Protein AF-A0AAD5U360-F1 (afdb_monomer)

pLDDT: mean 70.01, std 18.98, range [31.77, 95.12]

Sequence (207 aa):
MTETIVKKTKFEWNRSYSSFTEDQAVARIKKDFADIFNSLVQIEELVDFSSVTHKTVNIKDTLYEDLCICIEVEDFPGAATKSSKEVNVNDMVFLILVKIKRENDRAKESGGFEEFVIVDTISEIPEEPILVVDSQNVYDISNKPSYGILSTGVSWSFIKYSDNDIVVSEEVTAIFPRMSQQKKRWFDQNSKVIDIIYKIILDNQNK

Solvent-accessible surface area (backbone atoms only — not comparable to full-atom values): 12524 Å² total; per-residue (Å²): 136,84,83,79,80,78,80,78,78,83,81,76,88,80,74,69,67,66,78,53,53,70,69,57,49,31,68,71,69,72,49,58,66,67,60,42,72,72,54,53,37,61,61,74,75,79,47,82,65,89,79,69,56,79,73,55,55,63,53,50,55,55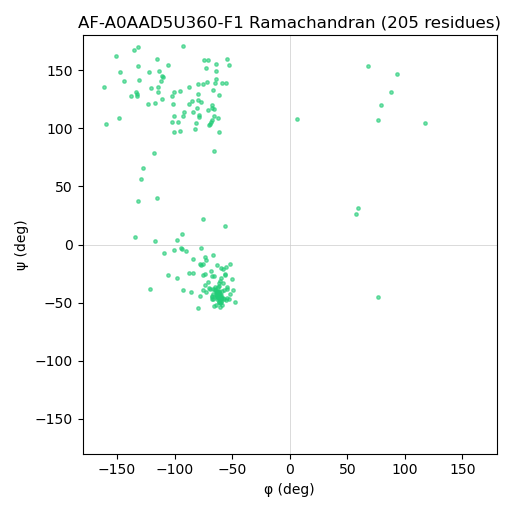,49,51,53,53,51,40,51,47,38,72,73,69,47,48,53,93,76,42,55,79,81,52,21,57,56,45,23,50,52,51,52,47,52,54,52,52,50,56,47,52,56,52,50,71,72,48,87,78,84,82,88,83,77,76,47,78,64,42,56,57,68,92,79,92,73,61,30,32,40,31,47,55,53,95,41,88,87,59,80,53,103,56,75,39,47,31,35,41,30,58,52,35,42,36,26,44,34,41,39,46,99,86,49,70,46,33,28,50,75,40,53,59,53,59,90,70,43,79,83,34,57,68,56,39,60,76,69,20,46,55,61,56,56,50,55,52,46,55,53,51,65,63,65,83,106

Radius of gyration: 18.04 Å; Cα contacts (8 Å, |Δi|>4): 238; chains: 1; bounding box: 36×48×56 Å

Mean predicted aligned error: 10.82 Å

Foldseek 3Di:
DDDDPDPDDDDDPPDFCQPPDQVRVCVVQVDHPVVQVVQADAPCVVFPLPPQDPLLVVLLVVLLVVVVVLCVPLNDLVPDDQVSNVVSLQVNVCSLLVSLVVSVVVVDDDDDDQDFDDWGWHDDDGQTWTKGWGDPDPPCLDQDWTKIWTDSSQWIKIWIDGPNDIYIHDIAGQDDPPSVVVSVCNVVGRSVVSSSSNRSVVSVVVD

Nearest PDB structures (foldseek):
  1uuz-assembly2_B  TM=4.150E-01  e=5.567E+00  Pseudomonas aeruginosa

Structure (mmCIF, N/CA/C/O backbone):
data_AF-A0AAD5U360-F1
#
_entry.id   AF-A0AAD5U360-F1
#
loop_
_atom_site.group_PDB
_atom_site.id
_atom_site.type_symbol
_atom_site.label_atom_id
_atom_site.label_alt_id
_atom_site.label_comp_id
_atom_site.label_asym_id
_atom_site.label_entity_id
_atom_site.label_seq_id
_atom_site.pdbx_PDB_ins_code
_atom_site.Cartn_x
_atom_site.Cartn_y
_atom_site.Cartn_z
_atom_site.occupancy
_atom_site.B_iso_or_equiv
_atom_site.auth_seq_id
_atom_site.auth_comp_id
_atom_site.auth_asym_id
_atom_site.auth_atom_id
_atom_site.pdbx_PDB_model_num
ATOM 1 N N . MET A 1 1 ? 15.774 25.538 39.056 1.00 41.25 1 MET A N 1
ATOM 2 C CA . MET A 1 1 ? 15.472 25.091 37.682 1.00 41.25 1 MET A CA 1
ATOM 3 C C . MET A 1 1 ? 15.768 23.608 37.641 1.00 41.25 1 MET A C 1
ATOM 5 O O . MET A 1 1 ? 16.907 23.236 37.882 1.00 41.25 1 MET A O 1
ATOM 9 N N . THR A 1 2 ? 14.747 22.772 37.498 1.00 36.97 2 THR A N 1
ATOM 10 C CA . THR A 1 2 ? 14.877 21.310 37.524 1.00 36.97 2 THR A CA 1
ATOM 11 C C . THR A 1 2 ? 14.937 20.827 36.079 1.00 36.97 2 THR A C 1
ATOM 13 O O . THR A 1 2 ? 13.934 20.876 35.371 1.00 36.97 2 THR A O 1
ATOM 16 N N . GLU A 1 3 ? 16.123 20.433 35.615 1.00 33.66 3 GLU A N 1
ATOM 17 C CA . GLU A 1 3 ? 16.294 19.830 34.292 1.00 33.66 3 GLU A CA 1
ATOM 18 C C . GLU A 1 3 ? 15.612 18.462 34.267 1.00 33.66 3 GLU A C 1
ATOM 20 O O . GLU A 1 3 ? 15.956 17.550 35.019 1.00 33.66 3 GLU A O 1
ATOM 25 N N . THR A 1 4 ? 14.608 18.329 33.405 1.00 34.66 4 THR A N 1
ATOM 26 C CA . THR A 1 4 ? 13.945 17.049 33.169 1.00 34.66 4 THR A CA 1
ATOM 27 C C . THR A 1 4 ? 14.810 16.262 32.193 1.00 34.66 4 THR A C 1
ATOM 29 O O . THR A 1 4 ? 14.854 16.568 31.003 1.00 34.66 4 THR A O 1
ATOM 32 N N . ILE A 1 5 ? 15.538 15.267 32.701 1.00 35.31 5 ILE A N 1
ATOM 33 C CA . ILE A 1 5 ? 16.329 14.350 31.876 1.00 35.31 5 ILE A CA 1
ATOM 34 C C . ILE A 1 5 ? 15.351 13.456 31.110 1.00 35.31 5 ILE A C 1
ATOM 36 O O . ILE A 1 5 ? 14.790 12.506 31.658 1.00 35.31 5 ILE A O 1
ATOM 40 N N . VAL A 1 6 ? 15.151 13.758 29.829 1.00 36.50 6 VAL A N 1
ATOM 41 C CA . VAL A 1 6 ? 14.451 12.867 28.903 1.00 36.50 6 VAL A CA 1
ATOM 42 C C . VAL A 1 6 ? 15.349 11.650 28.676 1.00 36.50 6 VAL A C 1
ATOM 44 O O . VAL A 1 6 ? 16.359 11.725 27.974 1.00 36.50 6 VAL A O 1
ATOM 47 N N . LYS A 1 7 ? 15.012 10.521 29.308 1.00 36.84 7 LYS A N 1
ATOM 48 C CA . LYS A 1 7 ? 15.653 9.231 29.027 1.00 36.84 7 LYS A CA 1
ATOM 49 C C . LYS A 1 7 ? 15.379 8.868 27.568 1.00 36.84 7 LYS A C 1
ATOM 51 O O . LYS A 1 7 ? 14.257 8.525 27.220 1.00 36.84 7 LYS A O 1
ATOM 56 N N . LYS A 1 8 ? 16.410 8.925 26.722 1.00 33.69 8 LYS A N 1
ATOM 57 C CA . LYS A 1 8 ? 16.376 8.304 25.394 1.00 33.69 8 LYS A CA 1
ATOM 58 C C . LYS A 1 8 ? 16.359 6.790 25.582 1.00 33.69 8 LYS A C 1
ATOM 60 O O . LYS A 1 8 ? 17.375 6.205 25.954 1.00 33.69 8 LYS A O 1
ATOM 65 N N . THR A 1 9 ? 15.208 6.166 25.367 1.00 32.88 9 THR A N 1
ATOM 66 C CA . THR A 1 9 ? 15.097 4.709 25.294 1.00 32.88 9 THR A CA 1
ATOM 67 C C . THR A 1 9 ? 15.865 4.255 24.056 1.00 32.88 9 THR A C 1
ATOM 69 O O . THR A 1 9 ? 15.563 4.670 22.942 1.00 32.88 9 THR A O 1
ATOM 72 N N . LYS A 1 10 ? 16.925 3.471 24.250 1.00 31.77 10 LYS A N 1
ATOM 73 C CA . LYS A 1 10 ? 17.709 2.906 23.152 1.00 31.77 10 LYS A CA 1
ATOM 74 C C . LYS A 1 10 ? 16.960 1.659 22.678 1.00 31.77 10 LYS A C 1
ATOM 76 O O . LYS A 1 10 ? 17.013 0.638 23.353 1.00 31.77 10 LYS A O 1
ATOM 81 N N . PHE A 1 11 ? 16.196 1.781 21.596 1.00 37.03 11 PHE A N 1
ATOM 82 C CA . PHE A 1 11 ? 15.474 0.654 21.008 1.00 37.03 11 PHE A CA 1
ATOM 83 C C . PHE A 1 11 ? 16.466 -0.211 20.221 1.00 37.03 11 PHE A C 1
ATOM 85 O O . PHE A 1 11 ? 17.185 0.288 19.353 1.00 37.03 11 PHE A O 1
ATOM 92 N N . GLU A 1 12 ? 16.557 -1.494 20.563 1.00 33.25 12 GLU A N 1
ATOM 93 C CA . GLU A 1 12 ? 17.332 -2.472 19.801 1.00 33.25 12 GLU A CA 1
ATOM 94 C C . GLU A 1 12 ? 16.404 -3.136 18.781 1.00 33.25 12 GLU A C 1
ATOM 96 O O . GLU A 1 12 ? 15.497 -3.886 19.145 1.00 33.25 12 GLU A O 1
ATOM 101 N N . TRP A 1 13 ? 16.627 -2.834 17.500 1.00 34.50 13 TRP A N 1
ATOM 102 C CA . TRP A 1 13 ? 15.942 -3.445 16.363 1.00 34.50 13 TRP A CA 1
ATOM 103 C C . TRP A 1 13 ? 16.236 -4.948 16.335 1.00 34.50 13 TRP A C 1
ATOM 105 O O . TRP A 1 13 ? 17.289 -5.382 15.869 1.00 34.50 13 TRP A O 1
ATOM 115 N N . ASN A 1 14 ? 15.333 -5.761 16.879 1.00 39.06 14 ASN A N 1
ATOM 116 C CA . ASN A 1 14 ? 15.525 -7.203 16.930 1.00 39.06 14 ASN A CA 1
ATOM 117 C C . ASN A 1 14 ? 14.834 -7.891 15.746 1.00 39.06 14 ASN A C 1
ATOM 119 O O . ASN A 1 14 ? 13.661 -8.238 15.816 1.00 39.06 14 ASN A O 1
ATOM 123 N N . ARG A 1 15 ? 15.668 -8.158 14.731 1.00 45.78 15 ARG A N 1
ATOM 124 C CA . ARG A 1 15 ? 15.556 -9.171 13.666 1.00 45.78 15 ARG A CA 1
ATOM 125 C C . ARG A 1 15 ? 14.591 -8.879 12.514 1.00 45.78 15 ARG A C 1
ATOM 127 O O . ARG A 1 15 ? 13.381 -9.018 12.624 1.00 45.78 15 ARG A O 1
ATOM 134 N N . SER A 1 16 ? 15.223 -8.579 11.384 1.00 49.28 16 SER A N 1
ATOM 135 C CA . SER A 1 16 ? 14.691 -8.663 10.027 1.00 49.28 16 SER A CA 1
ATOM 136 C C . SER A 1 16 ? 14.166 -10.078 9.712 1.00 49.28 16 SER A C 1
ATOM 138 O O . SER A 1 16 ? 14.794 -11.081 10.084 1.00 49.28 16 SER A O 1
ATOM 140 N N . TYR A 1 17 ? 13.019 -10.156 9.026 1.00 49.88 17 TYR A N 1
ATOM 141 C CA . TYR A 1 17 ? 12.421 -11.414 8.556 1.00 49.88 17 TYR A CA 1
ATOM 142 C C . TYR A 1 17 ? 13.178 -12.009 7.367 1.00 49.88 17 TYR A C 1
ATOM 144 O O . TYR A 1 17 ? 12.985 -13.185 7.079 1.00 49.88 17 TYR A O 1
ATOM 152 N N . SER A 1 18 ? 14.106 -11.269 6.753 1.00 52.41 18 SER A N 1
ATOM 153 C CA . SER A 1 18 ? 15.010 -11.799 5.717 1.00 52.41 18 SER A CA 1
ATOM 154 C C . SER A 1 18 ? 15.820 -13.024 6.170 1.00 52.41 18 SER A C 1
ATOM 156 O O . SER A 1 18 ? 16.317 -13.785 5.348 1.00 52.41 18 SER A O 1
ATOM 158 N N . SER A 1 19 ? 15.948 -13.231 7.486 1.00 60.25 19 SER A N 1
ATOM 159 C CA . SER A 1 19 ? 16.649 -14.375 8.080 1.00 60.25 19 SER A CA 1
ATOM 160 C C . SER A 1 19 ? 15.750 -15.560 8.450 1.00 60.25 19 SER A C 1
ATOM 162 O O . SER A 1 19 ? 16.258 -16.571 8.939 1.00 60.25 19 SER A O 1
ATOM 164 N N . PHE A 1 20 ? 14.431 -15.439 8.272 1.00 60.22 20 PHE A N 1
ATOM 165 C CA . PHE A 1 20 ? 13.475 -16.490 8.609 1.00 60.22 20 PHE A CA 1
ATOM 166 C C . PHE A 1 20 ? 13.299 -17.437 7.426 1.00 60.22 20 PHE A C 1
ATOM 168 O O . PHE A 1 20 ? 13.108 -17.001 6.294 1.00 60.22 20 PHE A O 1
ATOM 175 N N . THR A 1 21 ? 13.291 -18.741 7.696 1.00 74.62 21 THR A N 1
ATOM 176 C CA . THR A 1 21 ? 12.773 -19.708 6.724 1.00 74.62 21 THR A CA 1
ATOM 177 C C . THR A 1 21 ? 11.252 -19.590 6.629 1.00 74.62 21 THR A C 1
ATOM 179 O O . THR A 1 21 ? 10.595 -19.124 7.565 1.00 74.62 21 THR A O 1
ATOM 182 N N . GLU A 1 22 ? 10.673 -20.065 5.527 1.00 68.25 22 GLU A N 1
ATOM 183 C CA . GLU A 1 22 ? 9.217 -20.121 5.355 1.00 68.25 22 GLU A CA 1
ATOM 184 C C . GLU A 1 22 ? 8.536 -20.841 6.531 1.00 68.25 22 GLU A C 1
ATOM 186 O O . GLU A 1 22 ? 7.636 -20.281 7.152 1.00 68.25 22 GLU A O 1
ATOM 191 N N . ASP A 1 23 ? 9.054 -22.003 6.943 1.00 75.12 23 ASP A N 1
ATOM 192 C CA . ASP A 1 23 ? 8.555 -22.752 8.105 1.00 75.12 23 ASP A CA 1
ATOM 193 C C . ASP A 1 23 ? 8.570 -21.931 9.404 1.00 75.12 23 ASP A C 1
ATOM 195 O O . ASP A 1 23 ? 7.650 -22.018 10.219 1.00 75.12 23 ASP A O 1
ATOM 199 N N . GLN A 1 24 ? 9.611 -21.120 9.623 1.00 75.81 24 GLN A N 1
ATOM 200 C CA . GLN A 1 24 ? 9.705 -20.257 10.803 1.00 75.81 24 GLN A CA 1
ATOM 201 C C . GLN A 1 24 ? 8.676 -19.127 10.753 1.00 75.81 24 GLN A C 1
ATOM 203 O O . GLN A 1 24 ? 8.104 -18.769 11.789 1.00 75.81 24 GLN A O 1
ATOM 208 N N . ALA A 1 25 ? 8.430 -18.571 9.567 1.00 68.69 25 ALA A N 1
ATOM 209 C CA . ALA A 1 25 ? 7.409 -17.557 9.364 1.00 68.69 25 ALA A CA 1
ATOM 210 C C . ALA A 1 25 ? 6.001 -18.147 9.552 1.00 68.69 25 ALA A C 1
ATOM 212 O O . ALA A 1 25 ? 5.230 -17.601 10.342 1.00 68.69 25 ALA A O 1
ATOM 213 N N . VAL A 1 26 ? 5.702 -19.305 8.952 1.00 70.19 26 VAL A N 1
ATOM 214 C CA . VAL A 1 26 ? 4.430 -20.035 9.108 1.00 70.19 26 VAL A CA 1
ATOM 215 C C . VAL A 1 26 ? 4.192 -20.423 10.565 1.00 70.19 26 VAL A C 1
ATOM 217 O O . VAL A 1 26 ? 3.110 -20.179 11.094 1.00 70.19 26 VAL A O 1
ATOM 220 N N . ALA A 1 27 ? 5.197 -20.953 11.268 1.00 76.19 27 ALA A N 1
ATOM 221 C CA . ALA A 1 27 ? 5.066 -21.311 12.682 1.00 76.19 27 ALA A CA 1
ATOM 222 C C . ALA A 1 27 ? 4.739 -20.099 13.570 1.00 76.19 27 ALA A C 1
ATOM 224 O O . ALA A 1 27 ? 4.031 -20.226 14.572 1.00 76.19 27 ALA A O 1
ATOM 225 N N . ARG A 1 28 ? 5.243 -18.915 13.207 1.00 70.31 28 ARG A N 1
ATOM 226 C CA . ARG A 1 28 ? 4.982 -17.662 13.923 1.00 70.31 28 ARG A CA 1
ATOM 227 C C . ARG A 1 28 ? 3.607 -17.084 13.595 1.00 70.31 28 ARG A C 1
ATOM 229 O O . ARG A 1 28 ? 2.908 -16.651 14.507 1.00 70.31 28 ARG A O 1
ATOM 236 N N . ILE A 1 29 ? 3.242 -17.084 12.317 1.00 71.69 29 ILE A N 1
ATOM 237 C CA . ILE A 1 29 ? 1.975 -16.570 11.781 1.00 71.69 29 ILE A CA 1
ATOM 238 C C . ILE A 1 29 ? 0.801 -17.510 12.108 1.00 71.69 29 ILE A C 1
ATOM 240 O O . ILE A 1 29 ? -0.334 -17.060 12.235 1.00 71.69 29 ILE A O 1
ATOM 244 N N . LYS A 1 30 ? 1.078 -18.804 12.316 1.00 80.94 30 LYS A N 1
ATOM 245 C CA . LYS A 1 30 ? 0.101 -19.882 12.550 1.00 80.94 30 LYS A CA 1
ATOM 246 C C . LYS A 1 30 ? -0.922 -20.037 11.419 1.00 80.94 30 LYS A C 1
ATOM 248 O O . LYS A 1 30 ? -2.030 -20.514 11.654 1.00 80.94 30 LYS A O 1
ATOM 253 N N . LYS A 1 31 ? -0.552 -19.640 10.203 1.00 78.19 31 LYS A N 1
ATOM 254 C CA . LYS A 1 31 ? -1.370 -19.744 8.994 1.00 78.19 31 LYS A CA 1
ATOM 255 C C . LYS A 1 31 ? -0.457 -20.057 7.815 1.00 78.19 31 LYS A C 1
ATOM 257 O O . LYS A 1 31 ? 0.665 -19.554 7.760 1.00 78.19 31 LYS A O 1
ATOM 262 N N . ASP A 1 32 ? -0.932 -20.916 6.927 1.00 83.44 32 ASP A N 1
ATOM 263 C CA . ASP A 1 32 ? -0.219 -21.273 5.708 1.00 83.44 32 ASP A CA 1
ATOM 264 C C . ASP A 1 32 ? -0.248 -20.099 4.715 1.00 83.44 32 ASP A C 1
ATOM 266 O O . ASP A 1 32 ? -1.261 -19.400 4.599 1.00 83.44 32 ASP A O 1
ATOM 270 N N . PHE A 1 33 ? 0.860 -19.847 4.015 1.00 77.69 33 PHE A N 1
ATOM 271 C CA . PHE A 1 33 ? 0.921 -18.746 3.052 1.00 77.69 33 PHE A CA 1
ATOM 272 C C . PHE A 1 33 ? 0.001 -18.977 1.854 1.00 77.69 33 PHE A C 1
ATOM 274 O O . PHE A 1 33 ? -0.641 -18.028 1.404 1.00 77.69 33 PHE A O 1
ATOM 281 N N . ALA A 1 34 ? -0.121 -20.212 1.362 1.00 80.75 34 ALA A N 1
ATOM 282 C CA . ALA A 1 34 ? -1.041 -20.518 0.276 1.00 80.75 34 ALA A CA 1
ATOM 283 C C . ALA A 1 34 ? -2.484 -20.246 0.707 1.00 80.75 34 ALA A C 1
ATOM 285 O O . ALA A 1 34 ? -3.235 -19.649 -0.058 1.00 80.75 34 ALA A O 1
ATOM 286 N N . ASP A 1 35 ? -2.859 -20.591 1.940 1.00 84.19 35 ASP A N 1
ATOM 287 C CA . ASP A 1 35 ? -4.188 -20.261 2.465 1.00 84.19 35 ASP A CA 1
ATOM 288 C C . ASP A 1 35 ? -4.424 -18.745 2.503 1.00 84.19 35 ASP A C 1
ATOM 290 O O . ASP A 1 35 ? -5.489 -18.289 2.095 1.00 84.19 35 ASP A O 1
ATOM 294 N N . ILE A 1 36 ? -3.428 -17.955 2.927 1.00 82.75 36 ILE A N 1
ATOM 295 C CA . ILE A 1 36 ? -3.506 -16.483 2.941 1.00 82.75 36 ILE A CA 1
ATOM 296 C C . ILE A 1 36 ? -3.729 -15.924 1.528 1.00 82.75 36 ILE A C 1
ATOM 298 O O . ILE A 1 36 ? -4.630 -15.109 1.325 1.00 82.75 36 ILE A O 1
ATOM 302 N N . PHE A 1 37 ? -2.925 -16.354 0.553 1.00 80.88 37 PHE A N 1
ATOM 303 C CA . PHE A 1 37 ? -2.986 -15.840 -0.820 1.00 80.88 37 PHE A CA 1
ATOM 304 C C . PHE A 1 37 ? -4.140 -16.424 -1.647 1.00 80.88 37 PHE A C 1
ATOM 306 O O . PHE A 1 37 ? -4.515 -15.844 -2.661 1.00 80.88 37 PHE A O 1
ATOM 313 N N . ASN A 1 38 ? -4.746 -17.531 -1.217 1.00 86.94 38 ASN A N 1
ATOM 314 C CA . ASN A 1 38 ? -5.973 -18.062 -1.817 1.00 86.94 38 ASN A CA 1
ATOM 315 C C . ASN A 1 38 ? -7.242 -17.402 -1.253 1.00 86.94 38 ASN A C 1
ATOM 317 O O . ASN A 1 38 ? -8.320 -17.578 -1.822 1.00 86.94 38 ASN A O 1
ATOM 321 N N . SER A 1 39 ? -7.134 -16.646 -0.156 1.00 89.25 39 SER A N 1
ATOM 322 C CA . SER A 1 39 ? -8.251 -15.962 0.505 1.00 89.25 39 SER A CA 1
ATOM 323 C C . SER A 1 39 ? -8.121 -14.436 0.451 1.00 89.25 39 SER A C 1
ATOM 325 O O . SER A 1 39 ? -8.384 -13.761 1.449 1.00 89.25 39 SER A O 1
ATOM 327 N N . LEU A 1 40 ? -7.670 -13.889 -0.683 1.00 91.56 40 LEU A N 1
ATOM 328 C CA . LEU A 1 40 ? -7.588 -12.438 -0.864 1.00 91.56 40 LEU A CA 1
ATOM 329 C C . LEU A 1 40 ? -8.982 -11.808 -0.820 1.00 91.56 40 LEU A C 1
ATOM 331 O O . LEU A 1 40 ? -9.946 -12.376 -1.333 1.00 91.56 40 LEU A O 1
ATOM 335 N N . VAL A 1 41 ? -9.070 -10.625 -0.219 1.00 93.38 41 VAL A N 1
ATOM 336 C CA . VAL A 1 41 ? -10.317 -9.854 -0.112 1.00 93.38 41 VAL A CA 1
ATOM 337 C C . VAL A 1 41 ? -10.228 -8.545 -0.882 1.00 93.38 41 VAL A C 1
ATOM 339 O O . VAL A 1 41 ? -9.136 -8.017 -1.113 1.00 93.38 41 VAL A O 1
ATOM 342 N N . GLN A 1 42 ? -11.372 -7.957 -1.228 1.00 91.81 42 GLN A N 1
ATOM 343 C CA . GLN A 1 42 ? -11.368 -6.588 -1.736 1.00 91.81 42 GLN A CA 1
ATOM 344 C C . GLN A 1 42 ? -10.885 -5.625 -0.656 1.00 91.81 42 GLN A C 1
ATOM 346 O O . GLN A 1 42 ? -11.089 -5.830 0.542 1.00 91.81 42 GLN A O 1
ATOM 351 N N . ILE A 1 43 ? -10.236 -4.543 -1.068 1.00 87.19 43 ILE A N 1
ATOM 352 C CA . ILE A 1 43 ? -9.595 -3.650 -0.106 1.00 87.19 43 ILE A CA 1
ATOM 353 C C . ILE A 1 43 ? -10.592 -2.908 0.790 1.00 87.19 43 ILE A C 1
ATOM 355 O O . ILE A 1 43 ? -10.296 -2.590 1.940 1.00 87.19 43 ILE A O 1
ATOM 359 N N . GLU A 1 44 ? -11.801 -2.699 0.282 1.00 86.19 44 GLU A N 1
ATOM 360 C CA . GLU A 1 44 ? -12.955 -2.177 1.003 1.00 86.19 44 GLU A CA 1
ATOM 361 C C . GLU A 1 44 ? -13.423 -3.089 2.150 1.00 86.19 44 GLU A C 1
ATOM 363 O O . GLU A 1 44 ? -14.105 -2.619 3.057 1.00 86.19 44 GLU A O 1
ATOM 368 N N . GLU A 1 45 ? -13.024 -4.364 2.168 1.00 88.12 45 GLU A N 1
ATOM 369 C CA . GLU A 1 45 ? -13.309 -5.289 3.272 1.00 88.12 45 GLU A CA 1
ATOM 370 C C . GLU A 1 45 ? -12.290 -5.171 4.417 1.00 88.12 45 GLU A C 1
ATOM 372 O O . GLU A 1 45 ? -12.603 -5.474 5.571 1.00 88.12 45 GLU A O 1
ATOM 377 N N . LEU A 1 46 ? -11.069 -4.699 4.135 1.00 84.75 46 LEU A N 1
ATOM 378 C CA . LEU A 1 46 ? -10.042 -4.509 5.164 1.00 84.75 46 LEU A CA 1
ATOM 379 C C . LEU A 1 46 ? -10.305 -3.276 6.029 1.00 84.75 46 LEU A C 1
ATOM 381 O O . LEU A 1 46 ? -10.046 -3.298 7.243 1.00 84.75 46 LEU A O 1
ATOM 385 N N . VAL A 1 47 ? -10.773 -2.205 5.387 1.00 80.94 47 VAL A N 1
ATOM 386 C CA . VAL A 1 47 ? -10.784 -0.850 5.931 1.00 80.94 47 VAL A CA 1
ATOM 387 C C . VAL A 1 47 ? -12.103 -0.148 5.607 1.00 80.94 47 VAL A C 1
ATOM 389 O O . VAL A 1 47 ? -12.499 -0.043 4.451 1.00 80.94 47 VAL A O 1
ATOM 392 N N . ASP A 1 48 ? -12.754 0.402 6.635 1.00 82.69 48 ASP A N 1
ATOM 393 C CA . ASP A 1 48 ? -13.948 1.232 6.455 1.00 82.69 48 ASP A CA 1
ATOM 394 C C . ASP A 1 48 ? -13.570 2.657 6.021 1.00 82.69 48 ASP A C 1
ATOM 396 O O . ASP A 1 48 ? -13.058 3.460 6.803 1.00 82.69 48 ASP A O 1
ATOM 400 N N . PHE A 1 49 ? -13.859 3.003 4.770 1.00 79.81 49 PHE A N 1
ATOM 401 C CA . PHE A 1 49 ? -13.553 4.319 4.209 1.00 79.81 49 PHE A CA 1
ATOM 402 C C . PHE A 1 49 ? -14.507 5.441 4.640 1.00 79.81 49 PHE A C 1
ATOM 404 O O . PHE A 1 49 ? -14.271 6.595 4.279 1.00 79.81 49 PHE A O 1
ATOM 411 N N . SER A 1 50 ? -15.555 5.154 5.422 1.00 77.50 50 SER A N 1
ATOM 412 C CA . SER A 1 50 ? -16.573 6.141 5.818 1.00 77.50 50 SER A CA 1
ATOM 413 C C . SER A 1 50 ? -16.003 7.384 6.518 1.00 77.50 50 SER A C 1
ATOM 415 O O . SER A 1 50 ? -16.588 8.464 6.437 1.00 77.50 50 SER A O 1
ATOM 417 N N . SER A 1 51 ? -14.838 7.260 7.163 1.00 70.69 51 SER A N 1
ATOM 418 C CA . SER A 1 51 ? -14.169 8.349 7.884 1.00 70.69 51 SER A CA 1
ATOM 419 C C . SER A 1 51 ? -13.059 9.057 7.094 1.00 70.69 51 SER A C 1
ATOM 421 O O . SER A 1 51 ? -12.367 9.910 7.656 1.00 70.69 51 SER A O 1
ATOM 423 N N . VAL A 1 52 ? -12.831 8.712 5.823 1.00 73.81 52 VAL A N 1
ATOM 424 C CA . VAL A 1 52 ? -11.822 9.381 4.988 1.00 73.81 52 VAL A CA 1
ATOM 425 C C . VAL A 1 52 ? -12.383 10.717 4.493 1.00 73.81 52 VAL A C 1
ATOM 427 O O . VAL A 1 52 ? -13.340 10.777 3.730 1.00 73.81 52 VAL A O 1
ATOM 430 N N . THR A 1 53 ? -11.810 11.816 4.988 1.00 67.06 53 THR A N 1
ATOM 431 C CA . THR A 1 53 ? -12.307 13.186 4.757 1.00 67.06 53 THR A CA 1
ATOM 432 C C . THR A 1 53 ? -11.646 13.866 3.552 1.00 67.06 53 THR A C 1
ATOM 434 O O . THR A 1 53 ? -10.619 13.413 3.055 1.00 67.06 53 THR A O 1
ATOM 437 N N . HIS A 1 54 ? -12.158 15.038 3.148 1.00 62.75 54 HIS A N 1
ATOM 438 C CA . HIS A 1 54 ? -11.580 15.901 2.102 1.00 62.75 54 HIS A CA 1
ATOM 439 C C . HIS A 1 54 ? -10.088 16.248 2.278 1.00 62.75 54 HIS A C 1
ATOM 441 O O . HIS A 1 54 ? -9.454 16.675 1.314 1.00 62.75 54 HIS A O 1
ATOM 447 N N . LYS A 1 55 ? -9.505 16.060 3.472 1.00 65.38 55 LYS A N 1
ATOM 448 C CA . LYS A 1 55 ? -8.068 16.270 3.701 1.00 65.38 55 LYS A CA 1
ATOM 449 C C . LYS A 1 55 ? -7.191 15.377 2.816 1.00 65.38 55 LYS A C 1
ATOM 451 O O . LYS A 1 55 ? -6.104 15.811 2.450 1.00 65.38 55 LYS A O 1
ATOM 456 N N . THR A 1 56 ? -7.654 14.192 2.406 1.00 68.31 56 THR A N 1
ATOM 457 C CA . THR A 1 56 ? -6.870 13.320 1.513 1.00 68.31 56 THR A CA 1
ATOM 458 C C . THR A 1 56 ? -6.714 13.882 0.103 1.00 68.31 56 THR A C 1
ATOM 460 O O . THR A 1 56 ? -5.735 13.557 -0.562 1.00 68.31 56 THR A O 1
ATOM 463 N N . VAL A 1 57 ? -7.604 14.773 -0.348 1.00 73.88 57 VAL A N 1
ATOM 464 C CA . VAL A 1 57 ? -7.558 15.334 -1.710 1.00 73.88 57 VAL A CA 1
ATOM 465 C C . VAL A 1 57 ? -6.279 16.146 -1.933 1.00 73.88 57 VAL A C 1
ATOM 467 O O . VAL A 1 57 ? -5.571 15.905 -2.907 1.00 73.88 57 VAL A O 1
ATOM 470 N N . ASN A 1 58 ? -5.921 17.027 -0.993 1.00 80.94 58 ASN A N 1
ATOM 471 C CA . ASN A 1 58 ? -4.709 17.847 -1.111 1.00 80.94 58 ASN A CA 1
ATOM 472 C C . ASN A 1 58 ? -3.434 16.991 -1.083 1.00 80.94 58 ASN A C 1
ATOM 474 O O . ASN A 1 58 ? -2.500 17.240 -1.842 1.00 80.94 58 ASN A O 1
ATOM 478 N N . ILE A 1 59 ? -3.412 15.955 -0.237 1.00 84.81 59 ILE A N 1
ATOM 479 C CA . ILE A 1 59 ? -2.281 15.022 -0.137 1.00 84.81 59 ILE A CA 1
ATOM 480 C C . ILE A 1 59 ? -2.097 14.281 -1.461 1.00 84.81 59 ILE A C 1
ATOM 482 O O . ILE A 1 59 ? -0.975 14.158 -1.941 1.00 84.81 59 ILE A O 1
ATOM 486 N N . LYS A 1 60 ? -3.197 13.813 -2.062 1.00 90.44 60 LYS A N 1
ATOM 487 C CA . LYS A 1 60 ? -3.186 13.087 -3.335 1.00 90.44 60 LYS A CA 1
ATOM 488 C C . LYS A 1 60 ? -2.633 13.926 -4.478 1.00 90.44 60 LYS A C 1
ATOM 490 O O . LYS A 1 60 ? -1.875 13.394 -5.279 1.00 90.44 60 LYS A O 1
ATOM 495 N N . ASP A 1 61 ? -2.977 15.211 -4.552 1.00 90.25 61 ASP A N 1
ATOM 496 C CA . ASP A 1 61 ? -2.473 16.099 -5.605 1.00 90.25 61 ASP A CA 1
ATOM 497 C C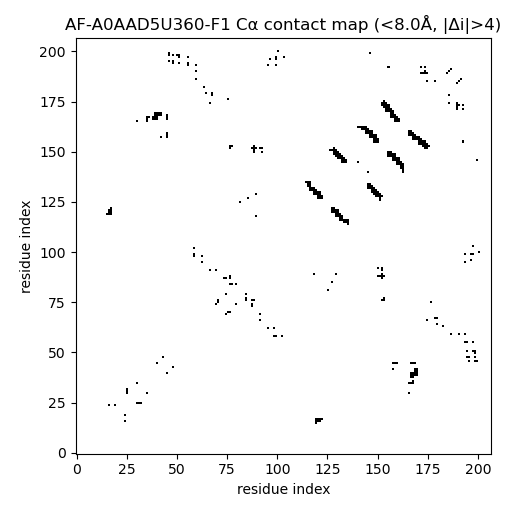 . ASP A 1 61 ? -0.962 16.284 -5.518 1.00 90.25 61 ASP A C 1
ATOM 499 O O . ASP A 1 61 ? -0.260 16.035 -6.497 1.00 90.25 61 ASP A O 1
ATOM 503 N N . THR A 1 62 ? -0.461 16.661 -4.340 1.00 89.38 62 THR A N 1
ATOM 504 C CA . THR A 1 62 ? 0.979 16.835 -4.129 1.00 89.38 62 THR A CA 1
ATOM 505 C C . THR A 1 62 ? 1.713 15.518 -4.357 1.00 89.38 62 THR A C 1
ATOM 507 O O . THR A 1 62 ? 2.640 15.464 -5.156 1.00 89.38 62 THR A O 1
ATOM 510 N N . LEU A 1 63 ? 1.238 14.430 -3.748 1.00 89.00 63 LEU A N 1
ATOM 511 C CA . LEU A 1 63 ? 1.878 13.126 -3.869 1.00 89.00 63 LEU A CA 1
ATOM 512 C C . LEU A 1 63 ? 1.897 12.605 -5.309 1.00 89.00 63 LEU A C 1
ATOM 514 O O . LEU A 1 63 ? 2.883 11.999 -5.714 1.00 89.00 63 LEU A O 1
ATOM 518 N N . TYR A 1 64 ? 0.846 12.850 -6.092 1.00 92.19 64 TYR A N 1
ATOM 519 C CA . TYR A 1 64 ? 0.842 12.523 -7.516 1.00 92.19 64 TYR A CA 1
ATOM 520 C C . TYR A 1 64 ? 1.992 13.220 -8.252 1.00 92.19 64 TYR A C 1
ATOM 522 O O . TYR A 1 64 ? 2.687 12.581 -9.042 1.00 92.19 64 TYR A O 1
ATOM 530 N N . GLU A 1 65 ? 2.202 14.513 -7.996 1.00 92.19 65 GLU A N 1
ATOM 531 C CA . GLU A 1 65 ? 3.280 15.289 -8.616 1.00 92.19 65 GLU A CA 1
ATOM 532 C C . GLU A 1 65 ? 4.652 14.756 -8.201 1.00 92.19 65 GLU A C 1
ATOM 534 O O . GLU A 1 65 ? 5.497 14.520 -9.063 1.00 92.19 65 GLU A O 1
ATOM 539 N N . ASP A 1 66 ? 4.853 14.474 -6.913 1.00 89.38 66 ASP A N 1
ATOM 540 C CA . ASP A 1 66 ? 6.121 13.923 -6.432 1.00 89.38 66 ASP A CA 1
ATOM 541 C C . ASP A 1 66 ? 6.405 12.532 -7.006 1.00 89.38 66 ASP A C 1
ATOM 543 O O . ASP A 1 66 ? 7.530 12.255 -7.410 1.00 89.38 66 ASP A O 1
ATOM 547 N N . LEU A 1 67 ? 5.392 11.663 -7.095 1.00 88.12 67 LEU A N 1
ATOM 548 C CA . LEU A 1 67 ? 5.548 10.340 -7.698 1.00 88.12 67 LEU A CA 1
ATOM 549 C C . LEU A 1 67 ? 5.876 10.437 -9.191 1.00 88.12 67 LEU A C 1
ATOM 551 O O . LEU A 1 67 ? 6.669 9.643 -9.689 1.00 88.12 67 LEU A O 1
ATOM 555 N N . CYS A 1 68 ? 5.300 11.406 -9.911 1.00 89.75 68 CYS A N 1
ATOM 556 C CA . CYS A 1 68 ? 5.674 11.653 -11.304 1.00 89.75 68 CYS A CA 1
ATOM 557 C C . CYS A 1 68 ? 7.146 12.065 -11.416 1.00 89.75 68 CYS A C 1
ATOM 559 O O . CYS A 1 68 ? 7.853 11.511 -12.252 1.00 89.75 68 CYS A O 1
ATOM 561 N N . ILE A 1 69 ? 7.611 12.970 -10.549 1.00 88.25 69 ILE A N 1
ATOM 562 C CA . ILE A 1 69 ? 9.015 13.402 -10.511 1.00 88.25 69 ILE A CA 1
ATOM 563 C C . ILE A 1 69 ? 9.936 12.220 -10.192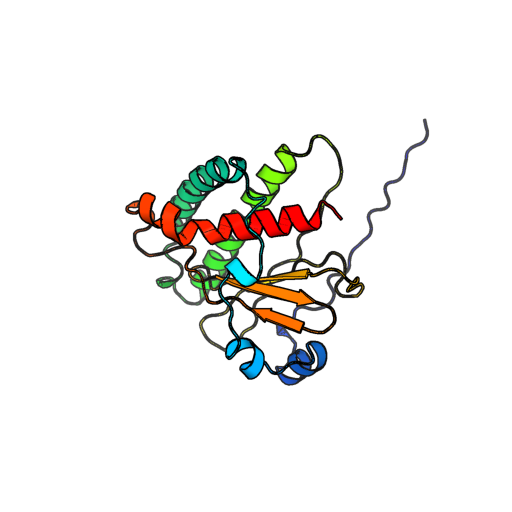 1.00 88.25 69 ILE A C 1
ATOM 565 O O . ILE A 1 69 ? 10.923 12.023 -10.894 1.00 88.25 69 ILE A O 1
ATOM 569 N N . CYS A 1 70 ? 9.610 11.402 -9.188 1.00 84.25 70 CYS A N 1
ATOM 570 C CA . CYS A 1 70 ? 10.405 10.219 -8.849 1.00 84.25 70 CYS A CA 1
ATOM 571 C C . CYS A 1 70 ? 10.491 9.240 -10.021 1.00 84.25 70 CYS A C 1
ATOM 573 O O . CYS A 1 70 ? 11.584 8.818 -10.372 1.00 84.25 70 CYS A O 1
ATOM 575 N N . ILE A 1 71 ? 9.373 8.933 -10.688 1.00 85.19 71 ILE A N 1
ATOM 576 C CA . ILE A 1 71 ? 9.379 8.044 -11.862 1.00 85.19 71 ILE A CA 1
ATOM 577 C C . ILE A 1 71 ? 10.226 8.622 -13.008 1.00 85.19 71 ILE A C 1
ATOM 579 O O . ILE A 1 71 ? 10.860 7.858 -13.732 1.00 85.19 71 ILE A O 1
ATOM 583 N N . GLU A 1 72 ? 10.228 9.943 -13.198 1.00 85.00 72 GLU A N 1
ATOM 584 C CA . GLU A 1 72 ? 11.027 10.610 -14.235 1.00 85.00 72 GLU A CA 1
ATOM 585 C C . GLU A 1 72 ? 12.528 10.649 -13.914 1.00 85.00 72 GLU A C 1
ATOM 587 O O . GLU A 1 72 ? 13.340 10.565 -14.833 1.00 85.00 72 GLU A O 1
ATOM 592 N N . VAL A 1 73 ? 12.901 10.787 -12.639 1.00 82.88 73 VAL A N 1
ATOM 593 C CA . VAL A 1 73 ? 14.303 10.894 -12.197 1.00 82.88 73 VAL A CA 1
ATOM 594 C C . VAL A 1 73 ? 14.950 9.525 -11.995 1.00 82.88 73 VAL A C 1
ATOM 596 O O . VAL A 1 73 ? 16.113 9.343 -12.350 1.00 82.88 73 VAL A O 1
ATOM 599 N N . GLU A 1 74 ? 14.219 8.578 -11.413 1.00 79.62 74 GLU A N 1
ATOM 600 C CA . GLU A 1 74 ? 14.749 7.285 -10.962 1.00 79.62 74 GLU A CA 1
ATOM 601 C C . GLU A 1 74 ? 14.459 6.139 -11.942 1.00 79.62 74 GLU A C 1
ATOM 603 O O . GLU A 1 74 ? 14.956 5.035 -11.747 1.00 79.62 74 GLU A O 1
ATOM 608 N N . ASP A 1 75 ? 13.708 6.398 -13.015 1.00 81.69 75 ASP A N 1
ATOM 609 C CA . ASP A 1 75 ? 13.059 5.415 -13.889 1.00 81.69 75 ASP A CA 1
ATOM 610 C C . ASP A 1 75 ? 11.914 4.630 -13.223 1.00 81.69 75 ASP A C 1
ATOM 612 O O . ASP A 1 75 ? 11.835 4.406 -12.012 1.00 81.69 75 ASP A O 1
ATOM 616 N N . PHE A 1 76 ? 10.984 4.166 -14.062 1.00 80.31 76 PHE A N 1
ATOM 617 C CA . PHE A 1 76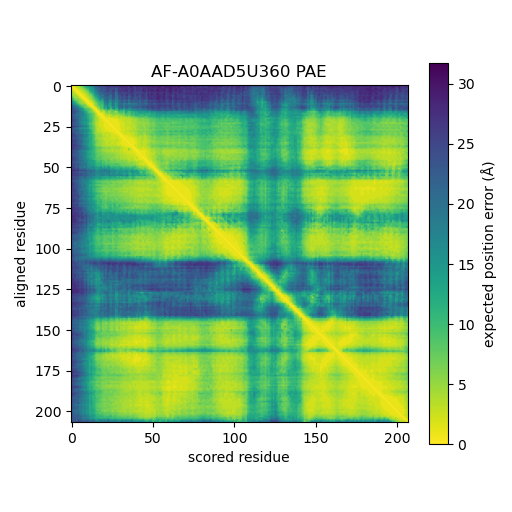 ? 9.839 3.375 -13.618 1.00 80.31 76 PHE A CA 1
ATOM 618 C C . PHE A 1 76 ? 10.296 2.054 -12.962 1.00 80.31 76 PHE A C 1
ATOM 620 O O . PHE A 1 76 ? 11.000 1.279 -13.617 1.00 80.31 76 PHE A O 1
ATOM 627 N N . PRO A 1 77 ? 9.835 1.709 -11.740 1.00 73.75 77 PRO A N 1
ATOM 628 C CA . PRO A 1 77 ? 10.315 0.523 -11.021 1.00 73.75 77 PRO A CA 1
ATOM 629 C C . PRO A 1 77 ? 10.133 -0.797 -11.774 1.00 73.75 77 PRO A C 1
ATOM 631 O O . PRO A 1 77 ? 10.967 -1.694 -11.683 1.00 73.75 77 PRO A O 1
ATOM 634 N N . GLY A 1 78 ? 9.072 -0.923 -12.576 1.00 70.50 78 GLY A N 1
ATOM 635 C CA . GLY A 1 78 ? 8.854 -2.111 -13.407 1.00 70.50 78 GLY A CA 1
ATOM 636 C C . GLY A 1 78 ? 9.793 -2.229 -14.617 1.00 70.50 78 GLY A C 1
ATOM 637 O O . GLY A 1 78 ? 9.843 -3.289 -15.230 1.00 70.50 78 GLY A O 1
ATOM 638 N N . ALA A 1 79 ? 10.521 -1.167 -14.973 1.00 70.44 79 ALA A N 1
ATOM 639 C CA . ALA A 1 79 ? 11.485 -1.135 -16.077 1.00 70.44 79 ALA A CA 1
ATOM 640 C C . ALA A 1 79 ? 12.952 -1.063 -15.602 1.00 70.44 79 ALA A C 1
ATOM 642 O O . ALA A 1 79 ? 13.865 -1.164 -16.420 1.00 70.44 79 ALA A O 1
ATOM 643 N N . ALA A 1 80 ? 13.176 -0.891 -14.296 1.00 64.12 80 ALA A N 1
ATOM 644 C CA . ALA A 1 80 ? 14.491 -0.742 -13.687 1.00 64.12 80 ALA A CA 1
ATOM 645 C C . ALA A 1 80 ? 15.281 -2.068 -13.652 1.00 64.12 80 ALA A C 1
ATOM 647 O O . ALA A 1 80 ? 14.716 -3.161 -13.576 1.00 64.12 80 ALA A O 1
ATOM 648 N N . THR A 1 81 ? 16.617 -1.978 -13.672 1.00 66.12 81 THR A N 1
ATOM 649 C CA . THR A 1 81 ? 17.496 -3.142 -13.453 1.00 66.12 81 THR A CA 1
ATOM 650 C C . THR A 1 81 ? 17.322 -3.695 -12.035 1.00 66.12 81 THR A C 1
ATOM 652 O O . THR A 1 81 ? 16.952 -2.948 -11.136 1.00 66.12 81 THR A O 1
ATOM 655 N N . LYS A 1 82 ? 17.623 -4.981 -11.788 1.00 62.56 82 LYS A N 1
ATOM 656 C CA . LYS A 1 82 ? 17.366 -5.619 -10.478 1.00 62.56 82 LYS A CA 1
ATOM 657 C C . LYS A 1 82 ? 17.935 -4.827 -9.286 1.00 62.56 82 LYS A C 1
ATOM 659 O O . LYS A 1 82 ? 17.237 -4.650 -8.299 1.00 62.56 82 LYS A O 1
ATOM 664 N N . SER A 1 83 ? 19.160 -4.307 -9.397 1.00 57.75 83 SER A N 1
ATOM 665 C CA . SER A 1 83 ? 19.810 -3.536 -8.326 1.00 57.75 83 SER A CA 1
ATOM 666 C C . SER A 1 83 ? 19.283 -2.107 -8.163 1.00 57.75 83 SER A C 1
ATOM 668 O O . SER A 1 83 ? 19.391 -1.555 -7.076 1.00 57.75 83 SER A O 1
ATOM 670 N N . SER A 1 84 ? 18.734 -1.488 -9.215 1.00 60.59 84 SER A N 1
ATOM 671 C CA . SER A 1 84 ? 18.103 -0.162 -9.109 1.00 60.59 84 SER A CA 1
ATOM 672 C C . SER A 1 84 ? 16.623 -0.255 -8.729 1.00 60.59 84 SER A C 1
ATOM 674 O O . SER A 1 84 ? 16.088 0.657 -8.115 1.00 60.59 84 SER A O 1
ATOM 676 N N . LYS A 1 85 ? 15.967 -1.384 -9.020 1.00 62.91 85 LYS A N 1
ATOM 677 C CA . LYS A 1 85 ? 14.560 -1.635 -8.693 1.00 62.91 85 LYS A CA 1
ATOM 678 C C . LYS A 1 85 ? 14.302 -1.569 -7.189 1.00 62.91 85 LYS A C 1
ATOM 680 O O . LYS A 1 85 ? 13.365 -0.898 -6.786 1.00 62.91 85 LYS A O 1
ATOM 685 N N . GLU A 1 86 ? 15.129 -2.206 -6.365 1.00 60.25 86 GLU A N 1
ATOM 686 C CA . GLU A 1 86 ? 14.937 -2.204 -4.907 1.00 60.25 86 GLU A CA 1
ATOM 687 C C . GLU A 1 86 ? 15.075 -0.798 -4.300 1.00 60.25 86 GLU A C 1
ATOM 689 O O . GLU A 1 86 ? 14.242 -0.391 -3.492 1.00 60.25 86 GLU A O 1
ATOM 694 N N . VAL A 1 87 ? 16.083 -0.030 -4.729 1.00 61.34 87 VAL A N 1
ATOM 695 C CA . VAL A 1 87 ? 16.297 1.353 -4.270 1.00 61.34 87 VAL A CA 1
ATOM 696 C C . VAL A 1 87 ? 15.099 2.228 -4.644 1.00 61.34 87 VAL A C 1
ATOM 698 O O . VAL A 1 87 ? 14.506 2.848 -3.767 1.00 61.34 87 VAL A O 1
ATOM 701 N N . ASN A 1 88 ? 14.655 2.171 -5.901 1.00 70.62 88 ASN A N 1
ATOM 702 C CA . ASN A 1 88 ? 13.518 2.961 -6.380 1.00 70.62 88 ASN A CA 1
ATOM 703 C C . ASN A 1 88 ? 12.207 2.595 -5.665 1.00 70.62 88 ASN A C 1
ATOM 705 O O . ASN A 1 88 ? 11.385 3.454 -5.355 1.00 70.62 88 ASN A O 1
ATOM 709 N N . VAL A 1 89 ? 11.977 1.303 -5.412 1.00 68.12 89 VAL A N 1
ATOM 710 C CA . VAL A 1 89 ? 10.770 0.827 -4.722 1.00 68.12 89 VAL A CA 1
ATOM 711 C C . VAL A 1 89 ? 10.769 1.296 -3.264 1.00 68.12 89 VAL A C 1
ATOM 713 O O . VAL A 1 89 ? 9.754 1.822 -2.801 1.00 68.12 89 VAL A O 1
ATOM 716 N N . ASN A 1 90 ? 11.907 1.189 -2.572 1.00 69.19 90 ASN A N 1
ATOM 717 C CA . ASN A 1 90 ? 12.087 1.706 -1.214 1.00 69.19 90 ASN A CA 1
ATOM 718 C C . ASN A 1 90 ? 11.857 3.220 -1.144 1.00 69.19 90 ASN A C 1
ATOM 720 O O . ASN A 1 90 ? 11.076 3.678 -0.307 1.00 69.19 90 ASN A O 1
ATOM 724 N N . ASP A 1 91 ? 12.485 3.986 -2.036 1.00 72.81 91 ASP A N 1
ATOM 725 C CA . ASP A 1 91 ? 12.389 5.446 -2.057 1.00 72.81 91 ASP A CA 1
ATOM 726 C C . ASP A 1 91 ? 10.952 5.910 -2.337 1.00 72.81 91 ASP A C 1
ATOM 728 O O . ASP A 1 91 ? 10.441 6.797 -1.647 1.00 72.81 91 ASP A O 1
ATOM 732 N N . MET A 1 92 ? 10.234 5.250 -3.254 1.00 77.12 92 MET A N 1
ATOM 733 C CA . MET A 1 92 ? 8.823 5.548 -3.529 1.00 77.12 92 MET A CA 1
ATOM 734 C C . MET A 1 92 ? 7.898 5.198 -2.360 1.00 77.12 92 MET A C 1
ATOM 736 O O . MET A 1 92 ? 7.034 6.003 -1.996 1.00 77.12 92 MET A O 1
ATOM 740 N N . VAL A 1 93 ? 8.065 4.021 -1.748 1.00 75.56 93 VAL A N 1
ATOM 741 C CA . VAL A 1 93 ? 7.286 3.629 -0.562 1.00 75.56 93 VAL A CA 1
ATOM 742 C C . VAL A 1 93 ? 7.535 4.624 0.571 1.00 75.56 93 VAL A C 1
ATOM 744 O O . VAL A 1 93 ? 6.588 5.135 1.175 1.00 75.56 93 VAL A O 1
ATOM 747 N N . PHE A 1 94 ? 8.800 4.962 0.818 1.00 78.06 94 PHE A N 1
ATOM 748 C CA . PHE A 1 94 ? 9.199 5.922 1.837 1.00 78.06 94 PHE A CA 1
ATOM 749 C C . PHE A 1 94 ? 8.615 7.314 1.577 1.00 78.06 94 PHE A C 1
ATOM 751 O O . PHE A 1 94 ? 8.054 7.923 2.490 1.00 78.06 94 PHE A O 1
ATOM 758 N N . LEU A 1 95 ? 8.675 7.804 0.336 1.00 79.06 95 LEU A N 1
ATOM 759 C CA . LEU A 1 95 ? 8.101 9.087 -0.069 1.00 79.06 95 LEU A CA 1
ATOM 760 C C . LEU A 1 95 ? 6.606 9.173 0.263 1.00 79.06 95 LEU A C 1
ATOM 762 O O . LEU A 1 95 ? 6.166 10.164 0.855 1.00 79.06 95 LEU A O 1
ATOM 766 N N . ILE A 1 96 ? 5.840 8.135 -0.091 1.00 79.38 96 ILE A N 1
ATOM 767 C CA . ILE A 1 96 ? 4.398 8.052 0.175 1.00 79.38 96 ILE A CA 1
ATOM 768 C C . ILE A 1 96 ? 4.143 8.104 1.683 1.00 79.38 96 ILE A C 1
ATOM 770 O O . ILE A 1 96 ? 3.406 8.972 2.157 1.00 79.38 96 ILE A O 1
ATOM 774 N N . LEU A 1 97 ? 4.792 7.223 2.449 1.00 79.06 97 LEU A N 1
ATOM 775 C CA . LEU A 1 97 ? 4.589 7.123 3.895 1.00 79.06 97 LEU A CA 1
ATOM 776 C C . LEU A 1 97 ? 4.964 8.423 4.619 1.00 79.06 97 LEU A C 1
ATOM 778 O O . LEU A 1 97 ? 4.199 8.917 5.450 1.00 79.06 97 LEU A O 1
ATOM 782 N N . VAL A 1 98 ? 6.104 9.031 4.274 1.00 78.06 98 VAL A N 1
ATOM 783 C CA . VAL A 1 98 ? 6.567 10.288 4.881 1.00 78.06 98 VAL A CA 1
ATOM 784 C C . VAL A 1 98 ? 5.609 11.437 4.595 1.00 78.06 98 VAL A C 1
ATOM 786 O O . VAL A 1 98 ? 5.355 12.248 5.488 1.00 78.06 98 VAL A O 1
ATOM 789 N N . LYS A 1 99 ? 5.074 11.542 3.375 1.00 80.19 99 LYS A N 1
ATOM 790 C CA . LYS A 1 99 ? 4.139 12.621 3.026 1.00 80.19 99 LYS A CA 1
ATOM 791 C C . LYS A 1 99 ? 2.827 12.490 3.775 1.00 80.19 99 LYS A C 1
ATOM 793 O O . LYS A 1 99 ? 2.388 13.465 4.384 1.00 80.19 99 LYS A O 1
ATOM 798 N N . ILE A 1 100 ? 2.255 11.291 3.801 1.00 77.94 100 ILE A N 1
ATOM 799 C CA . ILE A 1 100 ? 1.012 11.035 4.531 1.00 77.94 100 ILE A CA 1
ATOM 800 C C . ILE A 1 100 ? 1.211 11.321 6.024 1.00 77.94 100 ILE A C 1
ATOM 802 O O . ILE A 1 100 ? 0.396 12.020 6.628 1.00 77.94 100 ILE A O 1
ATOM 806 N N . LYS A 1 101 ? 2.334 10.874 6.601 1.00 76.12 101 LYS A N 1
ATOM 807 C CA . LYS A 1 101 ? 2.688 11.167 7.993 1.00 76.12 101 LYS A CA 1
ATOM 808 C C . LYS A 1 101 ? 2.786 12.668 8.261 1.00 76.12 101 LYS A C 1
ATOM 810 O O . LYS A 1 101 ? 2.147 13.157 9.182 1.00 76.12 101 LYS A O 1
ATOM 815 N N . ARG A 1 102 ? 3.556 13.416 7.465 1.00 78.25 102 ARG A N 1
ATOM 816 C CA . ARG A 1 102 ? 3.749 14.865 7.667 1.00 78.25 102 ARG A CA 1
ATOM 817 C C . ARG A 1 102 ? 2.438 15.641 7.617 1.00 78.25 102 ARG A C 1
ATOM 819 O O . ARG A 1 102 ? 2.251 16.569 8.397 1.00 78.25 102 ARG A O 1
ATOM 826 N N . GLU A 1 103 ? 1.550 15.281 6.702 1.00 76.69 103 GLU A N 1
ATOM 827 C CA . GLU A 1 103 ? 0.242 15.928 6.571 1.00 76.69 103 GLU A CA 1
ATOM 828 C C . GLU A 1 103 ? -0.676 15.598 7.745 1.00 76.69 103 GLU A C 1
ATOM 830 O O . GLU A 1 103 ? -1.374 16.467 8.270 1.00 76.69 103 GLU A O 1
ATOM 835 N N . ASN A 1 104 ? -0.611 14.361 8.227 1.00 72.38 104 ASN A N 1
ATOM 836 C CA . ASN A 1 104 ? -1.260 13.974 9.464 1.00 72.38 104 ASN A CA 1
ATOM 837 C C . ASN A 1 104 ? -0.696 14.730 10.688 1.00 72.38 104 ASN A C 1
ATOM 839 O O . ASN A 1 104 ? -1.469 15.243 11.493 1.00 72.38 104 ASN A O 1
ATOM 843 N N . ASP A 1 105 ? 0.625 14.869 10.804 1.00 71.81 105 ASP A N 1
ATOM 844 C CA . ASP A 1 105 ? 1.276 15.575 11.916 1.00 71.81 105 ASP A CA 1
ATOM 845 C C . ASP A 1 105 ? 0.924 17.070 11.917 1.00 71.81 105 ASP A C 1
ATOM 847 O O . ASP A 1 105 ? 0.661 17.644 12.968 1.00 71.81 105 ASP A O 1
ATOM 851 N N . ARG A 1 106 ? 0.832 17.705 10.741 1.00 71.44 106 ARG A N 1
ATOM 852 C CA . ARG A 1 106 ? 0.349 19.094 10.606 1.00 71.44 106 ARG A CA 1
ATOM 853 C C . ARG A 1 106 ? -1.085 19.270 11.097 1.00 71.44 106 ARG A C 1
ATOM 855 O O . ARG A 1 106 ? -1.434 20.349 11.565 1.00 71.44 106 ARG A O 1
ATOM 862 N N . ALA A 1 107 ? -1.918 18.238 10.976 1.00 62.88 107 ALA A N 1
ATOM 863 C CA . ALA A 1 107 ? -3.286 18.267 11.480 1.00 62.88 107 ALA A CA 1
ATOM 864 C C . ALA A 1 107 ? -3.367 18.121 13.010 1.00 62.88 107 ALA A C 1
ATOM 866 O O . ALA A 1 107 ? -4.408 18.452 13.580 1.00 62.88 107 ALA A O 1
ATOM 867 N N . LYS A 1 108 ? -2.298 17.653 13.666 1.00 63.62 108 LYS A N 1
ATOM 868 C CA . LYS A 1 108 ? -2.194 17.538 15.120 1.00 63.62 108 LYS A CA 1
ATOM 869 C C . LYS A 1 108 ? -1.382 18.709 15.678 1.00 63.62 108 LYS A C 1
ATOM 871 O O . LYS A 1 108 ? -0.154 18.678 15.734 1.00 63.62 108 LYS A O 1
ATOM 876 N N . GLU A 1 109 ? -2.058 19.755 16.143 1.00 51.09 109 GLU A N 1
ATOM 877 C CA . GLU A 1 109 ? -1.407 20.723 17.027 1.00 51.09 109 GLU A CA 1
ATOM 878 C C . GLU A 1 109 ? -1.051 20.007 18.345 1.00 51.09 109 GLU A C 1
ATOM 880 O O . GLU A 1 109 ? -1.933 19.667 19.125 1.00 51.09 109 GLU A O 1
ATOM 885 N N . SER A 1 110 ? 0.247 19.793 18.590 1.00 45.50 110 SER A N 1
ATOM 886 C CA . SER A 1 110 ? 0.870 19.241 19.809 1.00 45.50 110 SER A CA 1
ATOM 887 C C . SER A 1 110 ? 0.845 17.712 20.020 1.00 45.50 110 SER A C 1
ATOM 889 O O . SER A 1 110 ? -0.193 17.096 20.221 1.00 45.50 110 SER A O 1
ATOM 891 N N . GLY A 1 111 ? 2.048 17.124 20.117 1.00 40.44 111 GLY A N 1
ATOM 892 C CA . GLY A 1 111 ? 2.301 15.962 20.981 1.00 40.44 111 GLY A CA 1
ATOM 893 C C . GLY A 1 111 ? 2.728 14.657 20.299 1.00 40.44 111 GLY A C 1
ATOM 894 O O . GLY A 1 111 ? 1.891 13.905 19.826 1.00 40.44 111 GLY A O 1
ATOM 895 N N . GLY A 1 112 ? 4.028 14.345 20.406 1.00 38.47 112 GLY A N 1
ATOM 896 C CA . GLY A 1 112 ? 4.564 12.974 20.376 1.00 38.47 112 GLY A CA 1
ATOM 897 C C . GLY A 1 112 ? 4.908 12.395 18.999 1.00 38.47 112 GLY A C 1
ATOM 898 O O . GLY A 1 112 ? 4.109 12.432 18.074 1.00 38.47 112 GLY A O 1
ATOM 899 N N . PHE A 1 113 ? 6.112 11.826 18.875 1.00 34.53 113 PHE A N 1
ATOM 900 C CA . PHE A 1 113 ? 6.521 11.061 17.696 1.00 34.53 113 PHE A CA 1
ATOM 901 C C . PHE A 1 113 ? 5.942 9.639 17.778 1.00 34.53 113 PHE A C 1
ATOM 903 O O . PHE A 1 113 ? 6.309 8.891 18.679 1.00 34.53 113 PHE A O 1
ATOM 910 N N . GLU A 1 114 ? 5.078 9.254 16.834 1.00 43.69 114 GLU A N 1
ATOM 911 C CA . GLU A 1 114 ? 4.718 7.848 16.586 1.00 43.69 114 GLU A CA 1
ATOM 912 C C . GLU A 1 114 ? 5.738 7.252 15.596 1.00 43.69 114 GLU A C 1
ATOM 914 O O . GLU A 1 114 ? 5.957 7.794 14.504 1.00 43.69 114 GLU A O 1
ATOM 919 N N . GLU A 1 115 ? 6.444 6.197 16.008 1.00 41.00 115 GLU A N 1
ATOM 920 C CA . GLU A 1 115 ? 7.463 5.507 15.207 1.00 41.00 115 GLU A CA 1
ATOM 921 C C . GLU A 1 115 ? 6.795 4.561 14.199 1.00 41.00 115 GLU A C 1
ATOM 923 O O . GLU A 1 115 ? 5.935 3.769 14.566 1.00 41.00 115 GLU A O 1
ATOM 928 N N . PHE A 1 116 ? 7.190 4.656 12.925 1.00 40.56 116 PHE A N 1
ATOM 929 C CA . PHE A 1 116 ? 6.808 3.699 11.884 1.00 40.56 116 PHE A CA 1
ATOM 930 C C . PHE A 1 116 ? 7.943 2.684 11.778 1.00 40.56 116 PHE A C 1
ATOM 932 O O . PHE A 1 116 ? 9.113 3.078 11.725 1.00 40.56 116 PHE A O 1
ATOM 939 N N . VAL A 1 117 ? 7.612 1.395 11.769 1.00 43.06 117 VAL A N 1
ATOM 940 C CA . VAL A 1 117 ? 8.602 0.324 11.639 1.00 43.06 117 VAL A CA 1
ATOM 941 C C . VAL A 1 117 ? 8.998 0.156 10.171 1.00 43.06 117 VAL A C 1
ATOM 943 O O . VAL A 1 117 ? 8.195 0.269 9.245 1.00 43.06 117 VAL A O 1
ATOM 946 N N . ILE A 1 118 ? 10.301 -0.035 9.998 1.00 44.56 118 ILE A N 1
ATOM 947 C CA . ILE A 1 118 ? 11.030 -0.079 8.737 1.00 44.56 118 ILE A CA 1
ATOM 948 C C . ILE A 1 118 ? 10.688 -1.373 7.983 1.00 44.56 118 ILE A C 1
ATOM 950 O O . ILE A 1 118 ? 10.958 -2.467 8.466 1.00 44.56 118 ILE A O 1
ATOM 954 N N . VAL A 1 119 ? 10.051 -1.185 6.825 1.00 44.53 119 VAL A N 1
ATOM 955 C CA . VAL A 1 119 ? 10.341 -1.791 5.511 1.00 44.53 119 VAL A CA 1
ATOM 956 C C . VAL A 1 119 ? 11.436 -2.870 5.538 1.00 44.53 119 VAL A C 1
ATOM 958 O O . VAL A 1 119 ? 12.615 -2.543 5.654 1.00 44.53 119 VAL A O 1
ATOM 961 N N . ASP A 1 120 ? 11.059 -4.138 5.377 1.00 44.47 120 ASP A N 1
ATOM 962 C CA . AS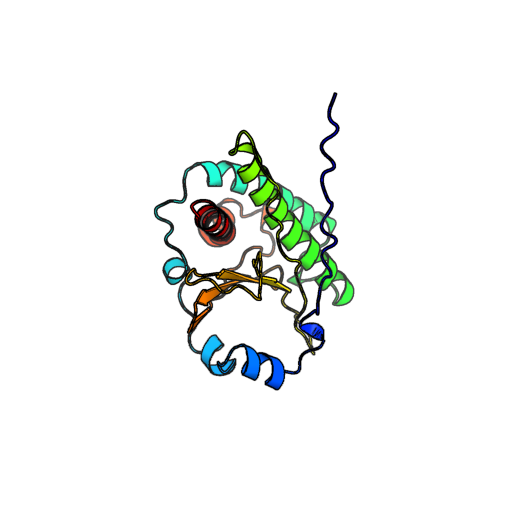P A 1 120 ? 12.014 -5.233 5.176 1.00 44.47 120 ASP A CA 1
ATOM 963 C C . ASP A 1 120 ? 11.618 -6.102 3.977 1.00 44.47 120 ASP A C 1
ATOM 965 O O . ASP A 1 120 ? 10.432 -6.342 3.726 1.00 44.47 120 ASP A O 1
ATOM 969 N N . THR A 1 121 ? 12.623 -6.543 3.228 1.00 41.47 121 THR A N 1
ATOM 970 C CA . THR A 1 121 ? 12.483 -7.325 1.998 1.00 41.47 121 THR A CA 1
ATOM 971 C C . THR A 1 121 ? 12.341 -8.806 2.357 1.00 41.47 121 THR A C 1
ATOM 973 O O . THR A 1 121 ? 13.213 -9.376 3.014 1.00 41.47 121 THR A O 1
ATOM 976 N N . ILE A 1 122 ? 11.266 -9.465 1.915 1.00 43.69 122 ILE A N 1
ATOM 977 C CA . ILE A 1 122 ? 11.145 -10.932 1.999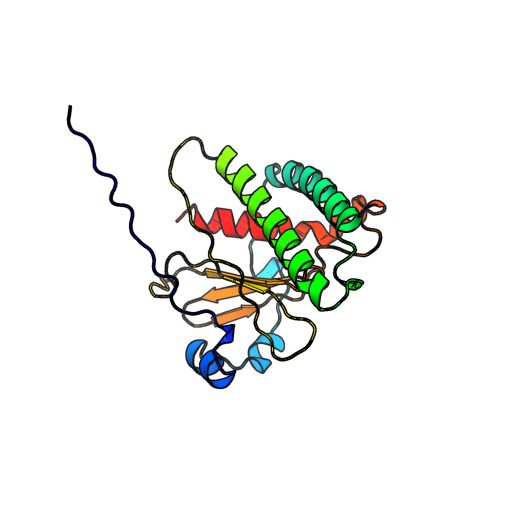 1.00 43.69 122 ILE A CA 1
ATOM 978 C C . ILE A 1 122 ? 11.434 -11.488 0.601 1.00 43.69 122 ILE A C 1
ATOM 980 O O . ILE A 1 122 ? 10.593 -11.343 -0.283 1.00 43.69 122 ILE A O 1
ATOM 984 N N . SER A 1 123 ? 12.604 -12.095 0.355 1.00 41.72 123 SER A N 1
ATOM 985 C CA . SER A 1 123 ? 12.860 -12.739 -0.946 1.00 41.72 123 SER A CA 1
ATOM 986 C C . SER A 1 123 ? 14.009 -13.754 -0.967 1.00 41.72 123 SER A C 1
ATOM 988 O O . SER A 1 123 ? 15.125 -13.454 -0.549 1.00 41.72 123 SER A O 1
ATOM 990 N N . GLU A 1 124 ? 13.750 -14.894 -1.619 1.00 37.47 124 GLU A N 1
ATOM 991 C CA . GLU A 1 124 ? 14.719 -15.589 -2.476 1.00 37.47 124 GLU A CA 1
ATOM 992 C C . GLU A 1 124 ? 14.165 -15.641 -3.927 1.00 37.47 124 GLU A C 1
ATOM 994 O O . GLU A 1 124 ? 13.703 -16.684 -4.379 1.00 37.47 124 GLU A O 1
ATOM 999 N N . ILE A 1 125 ? 14.278 -14.524 -4.677 1.00 37.25 125 ILE A N 1
ATOM 1000 C CA . ILE A 1 125 ? 14.075 -14.326 -6.145 1.00 37.25 125 ILE A CA 1
ATOM 1001 C C . ILE A 1 125 ? 12.647 -13.876 -6.573 1.00 37.25 125 ILE A C 1
ATOM 1003 O O . ILE A 1 125 ? 11.669 -14.399 -6.053 1.00 37.25 125 ILE A O 1
ATOM 1007 N N . PRO A 1 126 ? 12.455 -13.049 -7.640 1.00 37.16 126 PRO A N 1
ATOM 1008 C CA . PRO A 1 126 ? 13.264 -11.970 -8.240 1.00 37.16 126 PRO A CA 1
ATOM 1009 C C . PRO A 1 126 ? 12.580 -10.569 -8.180 1.00 37.16 126 PRO A C 1
ATOM 1011 O O . PRO A 1 126 ? 13.120 -9.609 -8.735 1.00 37.16 126 PRO A O 1
ATOM 1014 N N . GLU A 1 127 ? 11.402 -10.448 -7.554 1.00 43.97 127 GLU A N 1
ATOM 1015 C CA . GLU A 1 127 ? 10.463 -9.302 -7.589 1.00 43.97 127 GLU A CA 1
ATOM 1016 C C . GLU A 1 127 ? 10.065 -8.860 -6.169 1.00 43.97 127 GLU A C 1
ATOM 1018 O O . GLU A 1 127 ? 8.904 -8.852 -5.783 1.00 43.97 127 GLU A O 1
ATOM 1023 N N . GLU A 1 128 ? 11.085 -8.543 -5.388 1.00 47.03 128 GLU A N 1
ATOM 1024 C CA . GLU A 1 128 ? 11.130 -8.617 -3.927 1.00 47.03 128 GLU A CA 1
ATOM 1025 C C . GLU A 1 128 ? 10.190 -7.595 -3.253 1.00 47.03 128 GLU A C 1
ATOM 1027 O O . GLU A 1 128 ? 10.466 -6.393 -3.305 1.00 47.03 128 GLU A O 1
ATOM 1032 N N . PRO A 1 129 ? 9.057 -8.027 -2.661 1.00 45.44 129 PRO A N 1
ATOM 1033 C CA . PRO A 1 129 ? 8.122 -7.109 -2.039 1.00 45.44 129 PRO A CA 1
ATOM 1034 C C . PRO A 1 129 ? 8.661 -6.619 -0.692 1.00 45.44 129 PRO A C 1
ATOM 1036 O O . PRO A 1 129 ? 9.174 -7.389 0.124 1.00 45.44 129 PRO A O 1
ATOM 1039 N N . ILE A 1 130 ? 8.483 -5.328 -0.438 1.00 47.66 130 ILE A N 1
ATOM 1040 C CA . ILE A 1 130 ? 8.712 -4.721 0.868 1.00 47.66 130 ILE A CA 1
ATOM 1041 C C . ILE A 1 130 ? 7.507 -5.008 1.751 1.00 47.66 130 ILE A C 1
ATOM 1043 O O . ILE A 1 130 ? 6.390 -4.611 1.406 1.00 47.66 130 ILE A O 1
ATOM 1047 N N . LEU A 1 131 ? 7.743 -5.614 2.913 1.00 48.84 131 LEU A N 1
ATOM 1048 C CA . LEU A 1 131 ? 6.770 -5.662 3.992 1.00 48.84 131 LEU A CA 1
ATOM 1049 C C . LEU A 1 131 ? 6.994 -4.470 4.933 1.00 48.84 131 LEU A C 1
ATOM 1051 O O . LEU A 1 131 ? 8.005 -4.387 5.629 1.00 48.84 131 LEU A O 1
ATOM 1055 N N . VAL A 1 132 ? 6.027 -3.557 4.991 1.00 52.75 132 VAL A N 1
ATOM 1056 C CA . VAL A 1 132 ? 5.954 -2.516 6.025 1.00 52.75 132 VAL A CA 1
ATOM 1057 C C . VAL A 1 132 ? 4.944 -2.974 7.055 1.00 52.75 132 VAL A C 1
ATOM 1059 O O . VAL A 1 132 ? 3.759 -3.019 6.750 1.00 52.75 132 VAL A O 1
ATOM 1062 N N . VAL A 1 133 ? 5.379 -3.327 8.260 1.00 50.62 133 VAL A N 1
ATOM 1063 C CA . VAL A 1 133 ? 4.465 -3.635 9.371 1.00 50.62 133 VAL A CA 1
ATOM 1064 C C . VAL A 1 133 ? 4.437 -2.435 10.293 1.00 50.62 133 VAL A C 1
ATOM 1066 O O . VAL A 1 133 ? 5.493 -2.002 10.731 1.00 50.62 133 VAL A O 1
ATOM 1069 N N . ASP A 1 134 ? 3.263 -1.909 10.627 1.00 45.25 134 ASP A N 1
ATOM 1070 C CA . ASP A 1 134 ? 3.140 -1.000 11.764 1.00 45.25 134 ASP A CA 1
ATOM 1071 C C . ASP A 1 134 ? 2.981 -1.833 13.040 1.00 45.25 134 ASP A C 1
ATOM 1073 O O . ASP A 1 134 ? 1.995 -2.554 13.220 1.00 45.25 134 ASP A O 1
ATOM 1077 N N . SER A 1 135 ? 3.967 -1.765 13.932 1.00 38.94 135 SER A N 1
ATOM 1078 C CA . SER A 1 135 ? 3.809 -2.285 15.283 1.00 38.94 135 SER A CA 1
ATOM 1079 C C . SER A 1 135 ? 4.636 -1.460 16.255 1.00 38.94 135 SER A C 1
ATOM 1081 O O . SER A 1 135 ? 5.858 -1.600 16.316 1.00 38.94 135 SER A O 1
ATOM 1083 N N . GLN A 1 136 ? 3.968 -0.666 17.087 1.00 37.19 136 GLN A N 1
ATOM 1084 C CA . GLN A 1 136 ? 4.620 -0.069 18.252 1.00 37.19 136 GLN A CA 1
ATOM 1085 C C . GLN A 1 136 ? 5.181 -1.137 19.208 1.00 37.19 136 GLN A C 1
ATOM 1087 O O . GLN A 1 136 ? 6.097 -0.828 19.955 1.00 37.19 136 GLN A O 1
ATOM 1092 N N . ASN A 1 137 ? 4.700 -2.390 19.154 1.00 36.28 137 ASN A N 1
ATOM 1093 C CA . ASN A 1 137 ? 5.260 -3.542 19.864 1.00 36.28 137 ASN A CA 1
ATOM 1094 C C . ASN A 1 137 ? 4.806 -4.862 19.199 1.00 36.28 137 ASN A C 1
ATOM 1096 O O . ASN A 1 137 ? 3.690 -5.309 19.439 1.00 36.28 137 ASN A O 1
ATOM 1100 N N . VAL A 1 138 ? 5.657 -5.560 18.430 1.00 39.34 138 VAL A N 1
ATOM 1101 C CA . VAL A 1 138 ? 5.355 -6.940 17.945 1.00 39.34 138 VAL A CA 1
ATOM 1102 C C . VAL A 1 138 ? 5.083 -7.910 19.115 1.00 39.34 138 VAL A C 1
ATOM 1104 O O . VAL A 1 138 ? 4.458 -8.953 18.944 1.00 39.34 138 VAL A O 1
ATOM 1107 N N . TYR A 1 139 ? 5.553 -7.566 20.316 1.00 34.78 139 TYR A N 1
ATOM 1108 C CA . TYR A 1 139 ? 5.375 -8.341 21.546 1.00 34.78 139 TYR A CA 1
ATOM 1109 C C . TYR A 1 139 ? 4.116 -7.979 22.343 1.00 34.78 139 TYR A C 1
ATOM 1111 O O . TYR A 1 139 ? 3.824 -8.655 23.325 1.00 34.78 139 TYR A O 1
ATOM 1119 N N . ASP A 1 140 ? 3.378 -6.951 21.923 1.00 35.97 140 ASP A N 1
ATOM 1120 C CA . ASP A 1 140 ? 2.121 -6.529 22.537 1.00 35.97 140 ASP A CA 1
ATOM 1121 C C . ASP A 1 140 ? 1.065 -6.453 21.430 1.00 35.97 140 ASP A C 1
ATOM 1123 O O . ASP A 1 140 ? 0.600 -5.384 21.029 1.00 35.97 140 ASP A O 1
ATOM 1127 N N . ILE A 1 141 ? 0.738 -7.626 20.871 1.00 41.62 141 ILE A N 1
ATOM 1128 C CA . ILE A 1 141 ? -0.487 -7.812 20.089 1.00 41.62 141 ILE A CA 1
ATOM 1129 C C . ILE A 1 141 ? -1.631 -7.637 21.091 1.00 41.62 141 ILE A C 1
ATOM 1131 O O . ILE A 1 141 ? -2.140 -8.582 21.683 1.00 41.62 141 ILE A O 1
ATOM 1135 N N . SER A 1 142 ? -1.947 -6.378 21.376 1.00 46.34 142 SER A N 1
ATOM 1136 C CA . SER A 1 142 ? -3.187 -5.978 22.020 1.00 46.34 142 SER A CA 1
ATOM 1137 C C . SER A 1 142 ? -4.369 -6.534 21.213 1.00 46.34 142 SER A C 1
ATOM 1139 O O . SER A 1 142 ? -4.211 -6.735 20.013 1.00 46.34 142 SER A O 1
ATOM 1141 N N . ASN A 1 143 ? -5.562 -6.659 21.812 1.00 56.84 143 ASN A N 1
ATOM 1142 C CA . ASN A 1 143 ? -6.837 -7.034 21.153 1.00 56.84 143 ASN A CA 1
ATOM 1143 C C . ASN A 1 143 ? -7.266 -6.131 19.954 1.00 56.84 143 ASN A C 1
ATOM 1145 O O . ASN A 1 143 ? -8.445 -6.074 19.597 1.00 56.84 143 ASN A O 1
ATOM 1149 N N . LYS A 1 144 ? -6.374 -5.315 19.383 1.00 64.62 144 LYS A N 1
ATOM 1150 C CA . LYS A 1 144 ? -6.637 -4.364 18.304 1.00 64.62 144 LYS A CA 1
ATOM 1151 C C . LYS A 1 144 ? -5.952 -4.837 17.019 1.00 64.62 144 LYS A C 1
ATOM 1153 O O . LYS A 1 144 ? -4.835 -5.344 17.080 1.00 64.62 144 LYS A O 1
ATOM 1158 N N . PRO A 1 145 ? -6.572 -4.606 15.850 1.00 70.12 145 PRO A N 1
ATOM 1159 C CA . PRO A 1 145 ? -5.941 -4.947 14.592 1.00 70.12 145 PRO A CA 1
ATOM 1160 C C . PRO A 1 145 ? -4.675 -4.108 14.361 1.00 70.12 145 PRO A C 1
ATOM 1162 O O . PRO A 1 145 ? -4.660 -2.897 14.618 1.00 70.12 145 PRO A O 1
ATOM 1165 N N . SER A 1 146 ? -3.639 -4.767 13.851 1.00 76.12 146 SER A N 1
ATOM 1166 C CA . SER A 1 146 ? -2.422 -4.154 13.311 1.00 76.12 146 SER A CA 1
ATOM 1167 C C . SER A 1 146 ? -2.446 -4.255 11.792 1.00 76.12 146 SER A C 1
ATOM 1169 O O . SER A 1 146 ? -3.075 -5.158 11.241 1.00 76.12 146 SER A O 1
ATOM 1171 N N . TYR A 1 147 ? -1.760 -3.349 11.102 1.00 80.81 147 TYR A N 1
ATOM 1172 C CA . TYR A 1 147 ? -1.768 -3.311 9.643 1.00 80.81 147 TYR A CA 1
ATOM 1173 C C . TYR A 1 147 ? -0.357 -3.432 9.073 1.00 80.81 147 TYR A C 1
ATOM 1175 O O . TYR A 1 147 ? 0.617 -2.980 9.677 1.00 80.81 147 TYR A O 1
ATOM 1183 N N . GLY A 1 148 ? -0.267 -4.041 7.896 1.00 81.69 148 GLY A N 1
ATOM 1184 C CA . GLY A 1 148 ? 0.945 -4.112 7.101 1.00 81.69 148 GLY A CA 1
ATOM 1185 C C . GLY A 1 148 ? 0.691 -3.811 5.627 1.00 81.69 148 GLY A C 1
ATOM 1186 O O . GLY A 1 148 ? -0.453 -3.754 5.176 1.00 81.69 148 GLY A O 1
ATOM 1187 N N . ILE A 1 149 ? 1.766 -3.606 4.877 1.00 83.25 149 ILE A N 1
ATOM 1188 C CA . ILE A 1 149 ? 1.755 -3.324 3.441 1.00 83.25 149 ILE A CA 1
ATOM 1189 C C . ILE A 1 149 ? 2.786 -4.229 2.779 1.00 83.25 149 ILE A C 1
ATOM 1191 O O . ILE A 1 149 ? 3.931 -4.244 3.211 1.00 83.25 149 ILE A O 1
ATOM 1195 N N . LEU A 1 150 ? 2.390 -4.936 1.727 1.00 80.75 150 LEU A N 1
ATOM 1196 C CA . LEU A 1 150 ? 3.268 -5.629 0.786 1.00 80.75 150 LEU A CA 1
ATOM 1197 C C . LEU A 1 150 ? 3.372 -4.767 -0.466 1.00 80.75 150 LEU A C 1
ATOM 1199 O O . LEU A 1 150 ? 2.345 -4.480 -1.076 1.00 80.75 150 LEU A O 1
ATOM 1203 N N . SER A 1 151 ? 4.570 -4.343 -0.859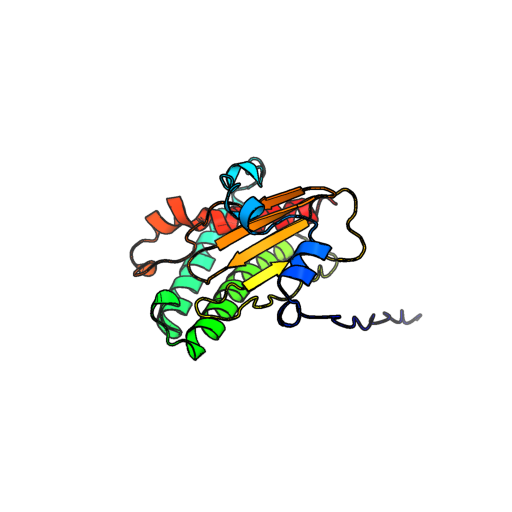 1.00 80.75 151 SER A N 1
ATOM 1204 C CA . SER A 1 151 ? 4.738 -3.454 -2.013 1.00 80.75 151 SER A CA 1
ATOM 1205 C C . SER A 1 151 ? 5.840 -3.911 -2.954 1.00 80.75 151 SER A C 1
ATOM 1207 O O . SER A 1 151 ? 6.970 -4.129 -2.532 1.00 80.75 151 SER A O 1
ATOM 1209 N N . THR A 1 152 ? 5.531 -3.958 -4.248 1.00 76.06 152 THR A N 1
ATOM 1210 C CA . THR A 1 152 ? 6.513 -4.084 -5.341 1.00 76.06 152 THR A CA 1
ATOM 1211 C C . THR A 1 152 ? 6.924 -2.714 -5.899 1.00 76.06 152 THR A C 1
ATOM 1213 O O . THR A 1 152 ? 7.512 -2.611 -6.978 1.00 76.06 152 THR A O 1
ATOM 1216 N N . GLY A 1 153 ? 6.518 -1.633 -5.225 1.00 76.25 153 GLY A N 1
ATOM 1217 C CA . GLY A 1 153 ? 6.519 -0.254 -5.712 1.00 76.25 153 GLY A CA 1
ATOM 1218 C C . GLY A 1 153 ? 5.369 0.013 -6.676 1.00 76.25 153 GLY A C 1
ATOM 1219 O O . GLY A 1 153 ? 4.662 1.003 -6.509 1.00 76.25 153 GLY A O 1
ATOM 1220 N N 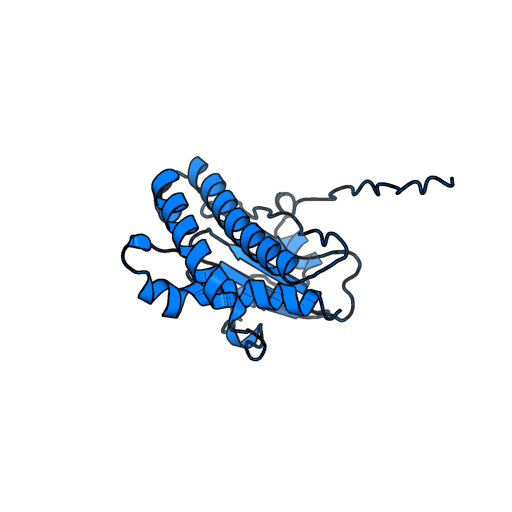. VAL A 1 154 ? 5.132 -0.897 -7.628 1.00 83.19 154 VAL A N 1
ATOM 1221 C CA . VAL A 1 154 ? 4.059 -0.816 -8.634 1.00 83.19 154 VAL A CA 1
ATOM 1222 C C . VAL A 1 154 ? 2.708 -1.245 -8.069 1.00 83.19 154 VAL A C 1
ATOM 1224 O O . VAL A 1 154 ? 1.736 -0.488 -8.148 1.00 83.19 154 VAL A O 1
ATOM 1227 N N . SER A 1 155 ? 2.653 -2.447 -7.499 1.00 86.44 155 SER A N 1
ATOM 1228 C CA . SER A 1 155 ? 1.476 -3.052 -6.873 1.00 86.44 155 SER A CA 1
ATOM 1229 C C . SER A 1 155 ? 1.651 -3.128 -5.363 1.00 86.44 155 SER A C 1
ATOM 1231 O O . SER A 1 155 ? 2.763 -3.275 -4.852 1.00 86.44 155 SER A O 1
ATOM 1233 N N . TRP A 1 156 ? 0.545 -2.929 -4.655 1.00 89.62 156 TRP A N 1
ATOM 1234 C CA . TRP A 1 156 ? 0.496 -2.848 -3.206 1.00 89.62 156 TRP A CA 1
ATOM 1235 C C . TRP A 1 156 ? -0.645 -3.732 -2.713 1.00 89.62 156 TRP A C 1
ATOM 1237 O O . TRP A 1 156 ? -1.776 -3.574 -3.166 1.00 89.62 156 TRP A O 1
ATOM 1247 N N . SER A 1 157 ? -0.367 -4.626 -1.774 1.00 89.00 157 SER A N 1
ATOM 1248 C CA . SER A 1 157 ? -1.385 -5.349 -1.011 1.00 89.00 157 SER A CA 1
ATOM 1249 C C . SER A 1 157 ? -1.321 -4.912 0.441 1.00 89.00 157 SER A C 1
ATOM 1251 O O . SER A 1 157 ? -0.260 -4.562 0.956 1.00 89.00 157 SER A O 1
ATOM 1253 N N . PHE A 1 158 ? -2.454 -4.930 1.120 1.00 88.06 158 PHE A N 1
ATOM 1254 C CA . PHE A 1 158 ? -2.554 -4.524 2.511 1.00 88.06 158 PHE A CA 1
ATOM 1255 C C . PHE A 1 158 ? -2.867 -5.738 3.360 1.00 88.06 158 PHE A C 1
ATOM 1257 O O . PHE A 1 158 ? -3.640 -6.605 2.965 1.00 88.06 158 PHE A O 1
ATOM 1264 N N . ILE A 1 159 ? -2.251 -5.797 4.531 1.00 86.06 159 ILE A N 1
ATOM 1265 C CA . ILE A 1 159 ? -2.428 -6.878 5.487 1.00 86.06 159 ILE A CA 1
ATOM 1266 C C . ILE A 1 159 ? -3.093 -6.308 6.729 1.00 86.06 159 ILE A C 1
ATOM 1268 O O . ILE A 1 159 ? -2.690 -5.260 7.230 1.00 86.06 159 ILE A O 1
ATOM 1272 N N . LYS A 1 160 ? -4.084 -7.016 7.259 1.00 86.44 160 LYS A N 1
ATOM 1273 C CA . LYS A 1 160 ? -4.648 -6.773 8.583 1.00 86.44 160 LYS A CA 1
ATOM 1274 C C . LYS A 1 160 ? -4.409 -7.995 9.452 1.00 86.44 160 LYS A C 1
ATOM 1276 O O . LYS A 1 160 ? -4.856 -9.094 9.130 1.00 86.44 160 LYS A O 1
ATOM 1281 N N . TYR A 1 161 ? -3.718 -7.774 10.558 1.00 82.38 161 TYR A N 1
ATOM 1282 C CA . TYR A 1 161 ? -3.434 -8.760 11.588 1.00 82.38 161 TYR A CA 1
ATOM 1283 C C . TYR A 1 161 ? -4.402 -8.561 12.749 1.00 82.38 161 TYR A C 1
ATOM 1285 O O . TYR A 1 161 ? -4.560 -7.448 13.245 1.00 82.38 161 TYR A O 1
ATOM 1293 N N . SER A 1 162 ? -5.025 -9.639 13.200 1.00 78.94 162 SER A N 1
ATOM 1294 C CA . SER A 1 162 ? -5.830 -9.710 14.422 1.00 78.94 162 SER A CA 1
ATOM 1295 C C . SER A 1 162 ? -5.412 -10.937 15.235 1.00 78.94 162 SER A C 1
ATOM 1297 O O . SER A 1 162 ? -4.671 -11.773 14.721 1.00 78.94 162 SER A O 1
ATOM 1299 N N . ASP A 1 163 ? -5.884 -11.070 16.479 1.00 72.44 163 ASP A N 1
ATOM 1300 C CA . ASP A 1 163 ? -5.426 -12.108 17.423 1.00 72.44 163 ASP A CA 1
ATOM 1301 C C . ASP A 1 163 ? -5.422 -13.537 16.852 1.00 72.44 163 ASP A C 1
ATOM 1303 O O . ASP A 1 163 ? -4.596 -14.354 17.255 1.00 72.44 163 ASP A O 1
ATOM 1307 N N . ASN A 1 164 ? -6.322 -13.838 15.907 1.00 74.19 164 ASN A N 1
ATOM 1308 C CA . ASN A 1 164 ? -6.468 -15.171 15.318 1.00 74.19 164 ASN A CA 1
ATOM 1309 C C . ASN A 1 164 ? -6.597 -15.180 13.790 1.00 74.19 164 ASN A C 1
ATOM 1311 O O . ASN A 1 164 ? -6.876 -16.239 13.229 1.00 74.19 164 ASN A O 1
ATOM 1315 N N . ASP A 1 165 ? -6.446 -14.042 13.112 1.00 83.06 165 ASP A N 1
ATOM 1316 C CA . ASP A 1 165 ? -6.616 -14.012 11.660 1.00 83.06 165 ASP A CA 1
ATOM 1317 C C . ASP A 1 165 ? -5.709 -12.998 10.974 1.00 83.06 165 ASP A C 1
ATOM 1319 O O . ASP A 1 165 ? -5.386 -11.934 11.514 1.00 83.06 165 ASP A O 1
ATOM 1323 N N . ILE A 1 166 ? -5.338 -13.360 9.751 1.00 85.62 166 ILE A N 1
ATOM 1324 C CA . ILE A 1 166 ? -4.609 -12.535 8.804 1.00 85.62 166 ILE A CA 1
ATOM 1325 C C . ILE A 1 166 ? -5.447 -12.455 7.547 1.00 85.62 166 ILE A C 1
ATOM 1327 O O . ILE A 1 166 ? -5.716 -13.473 6.900 1.00 85.62 166 ILE A O 1
ATOM 1331 N N . VAL A 1 167 ? -5.799 -11.227 7.198 1.00 88.69 167 VAL A N 1
ATOM 1332 C CA . VAL A 1 167 ? -6.534 -10.907 5.983 1.00 88.69 167 VAL A CA 1
ATOM 1333 C C . VAL A 1 167 ? -5.623 -10.076 5.092 1.00 88.69 167 VAL A C 1
ATOM 1335 O O . VAL A 1 167 ? -5.002 -9.121 5.565 1.00 88.69 167 VAL A O 1
ATOM 1338 N N . VAL A 1 168 ? -5.530 -10.447 3.818 1.00 89.88 168 VAL A N 1
ATOM 1339 C CA . VAL A 1 168 ? -4.708 -9.759 2.817 1.00 89.88 168 VAL A CA 1
ATOM 1340 C C . VAL A 1 168 ? -5.612 -9.281 1.691 1.00 89.88 168 VAL A C 1
ATOM 1342 O O . VAL A 1 168 ? -6.489 -10.022 1.248 1.00 89.88 168 VAL A O 1
ATOM 1345 N N . SER A 1 169 ? -5.434 -8.038 1.248 1.00 93.25 169 SER A N 1
ATOM 1346 C CA . SER A 1 169 ? -6.190 -7.527 0.108 1.00 93.25 169 SER A CA 1
ATOM 1347 C C . SER A 1 169 ? -5.682 -8.108 -1.201 1.00 93.25 169 SER A C 1
ATOM 1349 O O . SER A 1 169 ? -4.509 -8.451 -1.334 1.00 93.25 169 SER A O 1
ATOM 1351 N N . GLU A 1 170 ? -6.537 -8.074 -2.214 1.00 93.25 170 GLU A N 1
ATOM 1352 C CA . GLU A 1 170 ? -6.097 -8.056 -3.604 1.00 93.25 170 GLU A CA 1
ATOM 1353 C C . GLU A 1 170 ? -5.073 -6.933 -3.850 1.00 93.25 170 GLU A C 1
ATOM 1355 O O . GLU A 1 170 ? -5.039 -5.910 -3.148 1.00 93.25 170 GLU A O 1
ATOM 1360 N N . GLU A 1 171 ? -4.235 -7.123 -4.870 1.00 90.94 171 GLU A N 1
ATOM 1361 C CA . GLU A 1 171 ? -3.258 -6.120 -5.271 1.00 90.94 171 GLU A CA 1
ATOM 1362 C C . GLU A 1 171 ? -3.939 -4.865 -5.823 1.00 90.94 171 GLU A C 1
ATOM 1364 O O . GLU A 1 171 ? -4.777 -4.912 -6.726 1.00 90.94 171 GLU A O 1
ATOM 1369 N N . VAL A 1 172 ? -3.485 -3.707 -5.355 1.00 90.19 172 VAL A N 1
ATOM 1370 C CA . VAL A 1 172 ? -3.851 -2.405 -5.898 1.00 90.19 172 VAL A CA 1
ATOM 1371 C C . VAL A 1 172 ? -2.642 -1.799 -6.586 1.00 90.19 172 VAL A C 1
ATOM 1373 O O . VAL A 1 172 ? -1.576 -1.624 -6.000 1.00 90.19 172 VAL A O 1
ATOM 1376 N N . THR A 1 173 ? -2.801 -1.434 -7.853 1.00 90.88 173 THR A N 1
ATOM 1377 C CA . THR A 1 173 ? -1.773 -0.673 -8.566 1.00 90.88 173 THR A CA 1
ATOM 1378 C C . THR A 1 173 ? -1.670 0.731 -7.963 1.00 90.88 173 THR A C 1
ATOM 1380 O O . THR A 1 173 ? -2.643 1.483 -8.004 1.00 90.88 173 THR A O 1
ATOM 1383 N N . ALA A 1 174 ? -0.505 1.112 -7.441 1.00 87.62 174 ALA A N 1
ATOM 1384 C CA . ALA A 1 174 ? -0.254 2.454 -6.907 1.00 87.62 174 ALA A CA 1
ATOM 1385 C C . ALA A 1 174 ? 0.338 3.394 -7.966 1.00 87.62 174 ALA A C 1
ATOM 1387 O O . ALA A 1 174 ? -0.049 4.560 -8.059 1.00 87.62 174 ALA A O 1
ATOM 1388 N N . ILE A 1 175 ? 1.243 2.872 -8.796 1.00 88.50 175 ILE A N 1
ATOM 1389 C CA . ILE A 1 175 ? 1.910 3.593 -9.888 1.00 88.50 175 ILE A CA 1
ATOM 1390 C C . ILE A 1 175 ? 1.855 2.758 -11.165 1.00 88.50 175 ILE A C 1
ATOM 1392 O O . ILE A 1 175 ? 1.781 1.534 -11.121 1.00 88.50 175 ILE A O 1
ATOM 1396 N N . PHE A 1 176 ? 1.896 3.404 -12.327 1.00 89.69 176 PHE A N 1
ATOM 1397 C CA . PHE A 1 176 ? 1.840 2.710 -13.614 1.00 89.69 176 PHE A CA 1
ATOM 1398 C C . PHE A 1 176 ? 2.588 3.487 -14.710 1.00 89.69 176 PHE A C 1
ATOM 1400 O O . PHE A 1 176 ? 2.838 4.687 -14.562 1.00 89.69 176 PHE A O 1
ATOM 1407 N N . PRO A 1 177 ? 2.953 2.845 -15.836 1.00 86.38 177 PRO A N 1
ATOM 1408 C CA . PRO A 1 177 ? 3.651 3.530 -16.917 1.00 86.38 177 PRO A CA 1
ATOM 1409 C C . PRO A 1 177 ? 2.850 4.713 -17.467 1.00 86.38 177 PRO A C 1
ATOM 1411 O O . PRO A 1 177 ? 1.643 4.610 -17.697 1.00 86.38 177 PRO A O 1
ATOM 1414 N N . ARG A 1 178 ? 3.536 5.829 -17.745 1.00 88.56 178 ARG A N 1
ATOM 1415 C CA . ARG A 1 178 ? 2.922 7.078 -18.241 1.00 88.56 178 ARG A CA 1
ATOM 1416 C C . ARG A 1 178 ? 1.864 7.649 -17.288 1.00 88.56 178 ARG A C 1
ATOM 1418 O O . ARG A 1 178 ? 0.900 8.270 -17.742 1.00 88.56 178 ARG A O 1
ATOM 1425 N N . MET A 1 179 ? 2.033 7.433 -15.982 1.00 91.00 179 MET A N 1
ATOM 1426 C CA . MET A 1 179 ? 1.156 7.997 -14.956 1.00 91.00 179 MET A CA 1
ATOM 1427 C C . MET A 1 179 ? 1.052 9.518 -15.070 1.00 91.00 179 MET A C 1
ATOM 1429 O O . MET A 1 179 ? -0.063 10.017 -14.983 1.00 91.00 179 MET A O 1
ATOM 1433 N N . SER A 1 180 ? 2.148 10.222 -15.393 1.00 91.69 180 SER A N 1
ATOM 1434 C CA . SER A 1 180 ? 2.187 11.687 -15.561 1.00 91.69 180 SER A CA 1
ATOM 1435 C C . SER A 1 180 ? 1.186 12.236 -16.587 1.00 91.69 180 SER A C 1
ATOM 1437 O O . SER A 1 180 ? 0.721 13.367 -16.460 1.00 91.69 180 SER A O 1
ATOM 1439 N N . GLN A 1 181 ? 0.775 11.418 -17.561 1.00 94.94 181 GLN A N 1
ATOM 1440 C CA . GLN A 1 181 ? -0.210 11.765 -18.595 1.00 94.94 181 GLN A CA 1
ATOM 1441 C C . GLN A 1 181 ? -1.647 11.365 -18.217 1.00 94.94 181 GLN A C 1
ATOM 1443 O O . GLN A 1 181 ? -2.588 11.613 -18.967 1.00 94.94 181 GLN A O 1
ATOM 1448 N N . GLN A 1 182 ? -1.827 10.699 -17.077 1.00 95.12 182 GLN A N 1
ATOM 1449 C CA . GLN A 1 182 ? -3.046 9.988 -16.698 1.00 95.12 182 GLN A CA 1
ATOM 1450 C C . GLN A 1 182 ? -3.498 10.347 -15.270 1.00 95.12 182 GLN A C 1
ATOM 1452 O O . GLN A 1 182 ? -4.046 9.500 -14.565 1.00 95.12 182 GLN A O 1
ATOM 1457 N N . LYS A 1 183 ? -3.346 11.618 -14.862 1.00 95.12 183 LYS A N 1
ATOM 1458 C CA . LYS A 1 183 ? -3.739 12.121 -13.528 1.00 95.12 183 LYS A CA 1
ATOM 1459 C C . LYS A 1 183 ? -5.140 11.688 -13.115 1.00 95.12 183 LYS A C 1
ATOM 1461 O O . LYS A 1 183 ? -5.320 11.124 -12.044 1.00 95.12 183 LYS A O 1
ATOM 1466 N N . LYS A 1 184 ? -6.127 11.884 -13.995 1.00 95.00 184 LYS A N 1
ATOM 1467 C CA . LYS A 1 184 ? -7.520 11.506 -13.719 1.00 95.00 184 LYS A CA 1
ATOM 1468 C C . LYS A 1 184 ? -7.657 10.016 -13.392 1.00 95.00 184 LYS A C 1
ATOM 1470 O O . LYS A 1 184 ? -8.279 9.666 -12.400 1.00 95.00 184 LYS A O 1
ATOM 1475 N N . ARG A 1 185 ? -7.032 9.146 -14.193 1.00 94.25 185 ARG A N 1
ATOM 1476 C CA . ARG A 1 185 ? -7.038 7.698 -13.950 1.00 94.25 185 ARG A CA 1
ATOM 1477 C C . ARG A 1 185 ? -6.421 7.373 -12.595 1.00 94.25 185 ARG A C 1
ATOM 1479 O O . ARG A 1 185 ? -7.000 6.592 -11.849 1.00 94.25 185 ARG A O 1
ATOM 1486 N N . TRP A 1 186 ? -5.280 7.988 -12.283 1.00 94.62 186 TRP A N 1
ATOM 1487 C CA . TRP A 1 186 ? -4.621 7.770 -11.003 1.00 94.62 186 TRP A CA 1
ATOM 1488 C C . TRP A 1 186 ? -5.529 8.168 -9.836 1.00 94.62 186 TRP A C 1
ATOM 1490 O O . TRP A 1 186 ? -5.715 7.380 -8.916 1.00 94.62 186 TRP A O 1
ATOM 1500 N N . PHE A 1 187 ? -6.174 9.334 -9.906 1.00 92.56 187 PHE A N 1
ATOM 1501 C CA . PHE A 1 187 ? -7.136 9.771 -8.893 1.00 92.56 187 PHE A CA 1
ATOM 1502 C C . PHE A 1 187 ? -8.312 8.804 -8.742 1.00 92.56 187 PHE A C 1
ATOM 1504 O O . PHE A 1 187 ? -8.610 8.391 -7.623 1.00 92.56 187 PHE A O 1
ATOM 1511 N N . ASP A 1 188 ? -8.934 8.408 -9.851 1.00 89.81 188 ASP A N 1
ATOM 1512 C CA . ASP A 1 188 ? -10.155 7.600 -9.838 1.00 89.81 188 ASP A CA 1
ATOM 1513 C C . ASP A 1 188 ? -9.903 6.147 -9.386 1.00 89.81 188 ASP A C 1
ATOM 1515 O O . ASP A 1 188 ? -10.781 5.528 -8.787 1.00 89.81 188 ASP A O 1
ATOM 1519 N N . GLN A 1 189 ? -8.725 5.583 -9.685 1.00 88.31 189 GLN A N 1
ATOM 1520 C CA . GLN A 1 189 ? -8.476 4.138 -9.560 1.00 88.31 189 GLN A CA 1
ATOM 1521 C C . GLN A 1 189 ? -7.333 3.777 -8.608 1.00 88.31 189 GLN A C 1
ATOM 1523 O O . GLN A 1 189 ? -7.429 2.786 -7.891 1.00 88.31 189 GLN A O 1
ATOM 1528 N N . ASN A 1 190 ? -6.251 4.557 -8.596 1.00 89.75 190 ASN A N 1
ATOM 1529 C CA . ASN A 1 190 ? -4.985 4.176 -7.957 1.00 89.75 190 ASN A CA 1
ATOM 1530 C C . ASN A 1 190 ? -4.744 4.917 -6.633 1.00 89.75 190 ASN A C 1
ATOM 1532 O O . ASN A 1 190 ? -4.097 4.395 -5.728 1.00 89.75 190 ASN A O 1
ATOM 1536 N N . SER A 1 191 ? -5.331 6.107 -6.474 1.00 89.81 191 SER A N 1
ATOM 1537 C CA . SER A 1 191 ? -5.181 6.939 -5.277 1.00 89.81 191 SER A CA 1
ATOM 1538 C C . SER A 1 191 ? -5.817 6.333 -4.021 1.00 89.81 191 SER A C 1
ATOM 1540 O O . SER A 1 191 ? -5.576 6.831 -2.922 1.00 89.81 191 SER A O 1
ATOM 1542 N N . LYS A 1 192 ? -6.581 5.239 -4.163 1.00 87.31 192 LYS A N 1
ATOM 1543 C CA . LYS A 1 192 ? -7.148 4.467 -3.049 1.00 87.31 192 LYS A CA 1
ATOM 1544 C C . LYS A 1 192 ? -6.078 4.024 -2.052 1.00 87.31 192 LYS A C 1
ATOM 1546 O O . LYS A 1 192 ? -6.321 4.092 -0.854 1.00 87.31 192 LYS A O 1
ATOM 1551 N N . VAL A 1 193 ? -4.877 3.668 -2.530 1.00 86.50 193 VAL A N 1
ATOM 1552 C CA . VAL A 1 193 ? -3.697 3.338 -1.695 1.00 86.50 193 VAL A CA 1
ATOM 1553 C C . VAL A 1 193 ? -3.458 4.417 -0.636 1.00 86.50 193 VAL A C 1
ATOM 1555 O O . VAL A 1 193 ? -3.176 4.112 0.519 1.00 86.50 193 VAL A O 1
ATOM 1558 N N . ILE A 1 194 ? -3.647 5.686 -1.003 1.00 86.94 194 ILE A N 1
ATOM 1559 C CA . ILE A 1 194 ? -3.434 6.830 -0.112 1.00 86.94 194 ILE A CA 1
ATOM 1560 C C . ILE A 1 194 ? -4.541 6.926 0.933 1.00 86.94 194 ILE A C 1
ATOM 1562 O O . ILE A 1 194 ? -4.254 7.175 2.102 1.00 86.94 194 ILE A O 1
ATOM 1566 N N . ASP A 1 195 ? -5.793 6.691 0.533 1.00 86.69 195 ASP A N 1
ATOM 1567 C CA . ASP A 1 195 ? -6.927 6.680 1.462 1.00 86.69 195 ASP A CA 1
ATOM 1568 C C . ASP A 1 195 ? -6.764 5.585 2.521 1.00 86.69 195 ASP A C 1
ATOM 1570 O O . ASP A 1 195 ? -7.035 5.823 3.696 1.00 86.69 195 ASP A O 1
ATOM 1574 N N . ILE A 1 196 ? -6.265 4.413 2.119 1.00 84.81 196 ILE A N 1
ATOM 1575 C CA . ILE A 1 196 ? -6.044 3.266 3.008 1.00 84.81 196 ILE A CA 1
ATOM 1576 C C . ILE A 1 196 ? -4.964 3.579 4.030 1.00 84.81 196 ILE A C 1
ATOM 1578 O O . ILE A 1 196 ? -5.200 3.444 5.227 1.00 84.81 196 ILE A O 1
ATOM 1582 N N . ILE A 1 197 ? -3.792 4.035 3.578 1.00 82.94 197 ILE A N 1
ATOM 1583 C CA . ILE A 1 197 ? -2.686 4.374 4.482 1.00 82.94 197 ILE A CA 1
ATOM 1584 C C . ILE A 1 197 ? -3.124 5.479 5.448 1.00 82.94 197 ILE A C 1
ATOM 1586 O O . ILE A 1 197 ? -2.873 5.388 6.649 1.00 82.94 197 ILE A O 1
ATOM 1590 N N . TYR A 1 198 ? -3.823 6.502 4.950 1.00 82.25 198 TYR A N 1
ATOM 1591 C CA . TYR A 1 198 ? -4.335 7.577 5.796 1.00 82.25 198 TYR A CA 1
ATOM 1592 C C . TYR A 1 198 ? -5.320 7.055 6.846 1.00 82.25 198 TYR A C 1
ATOM 1594 O O . TYR A 1 198 ? -5.241 7.429 8.015 1.00 82.25 198 TYR A O 1
ATOM 1602 N N . LYS A 1 199 ? -6.224 6.154 6.460 1.00 82.44 199 LYS A N 1
ATOM 1603 C CA . LYS A 1 199 ? -7.186 5.547 7.377 1.00 82.44 199 LYS A CA 1
ATOM 1604 C C . LYS A 1 199 ? -6.520 4.643 8.416 1.00 82.44 199 LYS A C 1
ATOM 1606 O O . LYS A 1 199 ? -6.855 4.765 9.589 1.00 82.44 199 LYS A O 1
ATOM 1611 N N . ILE A 1 200 ? -5.549 3.819 8.022 1.00 79.12 200 ILE A N 1
ATOM 1612 C CA . ILE A 1 200 ? -4.735 3.013 8.948 1.00 79.12 200 ILE A CA 1
ATOM 1613 C C . ILE A 1 200 ? -4.091 3.918 10.004 1.00 79.12 200 ILE A C 1
ATOM 1615 O O . ILE A 1 200 ? -4.177 3.640 11.200 1.00 79.12 200 ILE A O 1
ATO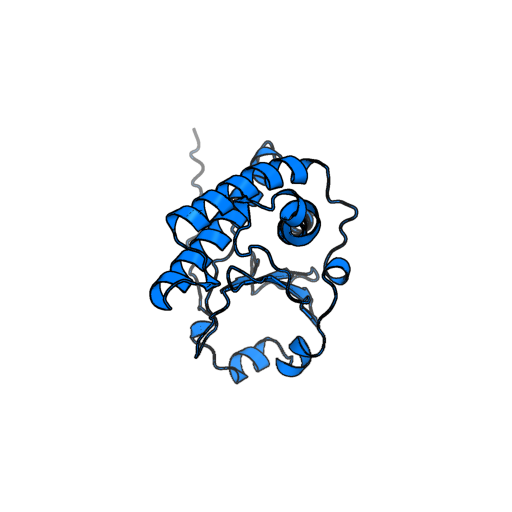M 1619 N N . ILE A 1 201 ? -3.515 5.044 9.573 1.00 75.19 201 ILE A N 1
ATOM 1620 C CA . ILE A 1 201 ? -2.924 6.035 10.476 1.00 75.19 201 ILE A CA 1
ATOM 1621 C C . ILE A 1 201 ? -3.980 6.609 11.429 1.00 75.19 201 ILE A C 1
ATOM 1623 O O . ILE A 1 201 ? -3.732 6.668 12.629 1.00 75.19 201 ILE A O 1
ATOM 1627 N N . LEU A 1 202 ? -5.164 6.996 10.946 1.00 75.31 202 LEU A N 1
ATOM 1628 C CA . LEU A 1 202 ? -6.237 7.519 11.806 1.00 75.31 202 LEU A CA 1
ATOM 1629 C C . LEU A 1 202 ? -6.748 6.488 12.825 1.00 75.31 202 LEU A C 1
ATOM 1631 O O . LEU A 1 202 ? -6.984 6.830 13.986 1.00 75.31 202 LEU A O 1
ATOM 1635 N N . ASP A 1 203 ? -6.913 5.231 12.417 1.00 73.25 203 ASP A N 1
ATOM 1636 C CA . ASP A 1 203 ? -7.369 4.148 13.297 1.00 73.25 203 ASP A CA 1
ATOM 1637 C C . ASP A 1 203 ? -6.357 3.839 14.399 1.00 73.25 203 ASP A C 1
ATOM 1639 O O . ASP A 1 203 ? -6.734 3.402 15.488 1.00 73.25 203 ASP A O 1
ATOM 1643 N N . ASN A 1 204 ? -5.079 4.115 14.145 1.00 66.75 204 ASN A N 1
ATOM 1644 C CA . ASN A 1 204 ? -4.023 3.995 15.139 1.00 66.75 204 ASN A CA 1
ATOM 1645 C C . ASN A 1 204 ? -3.993 5.156 16.144 1.00 66.75 204 ASN A C 1
ATOM 1647 O O . ASN A 1 204 ? -3.439 4.985 17.223 1.00 66.75 204 ASN A O 1
ATOM 1651 N N . GLN A 1 205 ? -4.633 6.288 15.846 1.00 65.25 205 GLN A N 1
ATOM 1652 C CA . GLN A 1 205 ? -4.587 7.498 16.680 1.00 65.25 205 GLN A CA 1
ATOM 1653 C C . GLN A 1 205 ? -5.777 7.679 17.603 1.00 65.25 205 GLN A C 1
ATOM 1655 O O . GLN A 1 205 ? -5.643 8.278 18.663 1.00 65.25 205 GLN A O 1
ATOM 1660 N N . ASN A 1 206 ? -6.943 7.163 17.223 1.00 58.25 206 ASN A N 1
ATOM 1661 C CA . ASN A 1 206 ? -8.105 7.110 18.112 1.00 58.25 206 ASN A CA 1
ATOM 1662 C C . ASN A 1 206 ? -7.956 5.997 19.179 1.00 58.25 206 ASN A C 1
ATOM 1664 O O . ASN A 1 206 ? -8.957 5.493 19.693 1.00 58.25 206 ASN A O 1
ATOM 1668 N N . LYS A 1 207 ? -6.716 5.566 19.454 1.00 55.22 207 LYS A N 1
ATOM 1669 C CA . LYS A 1 207 ? -6.341 4.498 20.385 1.00 55.22 207 LYS A CA 1
ATOM 1670 C C . LYS A 1 207 ? -6.017 5.047 21.764 1.00 55.22 207 LYS A C 1
ATOM 1672 O O . LYS A 1 207 ? -6.259 4.239 22.691 1.00 55.22 207 LYS A O 1
#

Organism: NCBI:txid447962

Secondary structure (DSSP, 8-state):
----------------GGG--HHHHHHHHTS-HHHHHHS-B-HHHHS-GGG--THHHHHHHHHHHHHHHHHHHH--TTTS-HHHHHHHHHHHHHHHHHHHHHHHHHHS-S--PPPPP--EE--SSSS--EEEE--S-TT---SS-EEEEEE-SSEEEEEEEETTEEEEBPPEE---TTGGG-HHHIIIIITHHHHHHHHHHHHHH--